Protein AF-0000000084696166 (afdb_homodimer)

InterPro domains:
  IPR013901 Anthrone oxygenase [PF08592] (57-160)

Radius of gyration: 22.44 Å; Cα contacts (8 Å, |Δi|>4): 515; chains: 2; bounding box: 41×73×60 Å

Foldseek 3Di:
DPPPQPCDVPHDLLLVLLVLLLVLLVVQLVVLVCCLVPVLVCLLPDQAWQLVSLLVVLVVVVVVVVPNVVSLVSSLVSLVVNLVLPLDPVSNVLSVLLNVLSVQLVVLVVVVVVLNVVSNVCNVVSHGRPHRSVVNSVSSVVVSVSSVSNSVSSVSSNVSSVVSSDFDQDPVRDGPPPPD/DPPPPPCDVPHDLLLVLLVLLLVLLVVQLVVLVCCLPPVLVCLLPDQAWQLVSLVVVLVVVVVCVVPNVVSLVSSLVSLVVNLVLPLDPVSNVLSVLLNVLSVQLVVLVVVVVVLNVVSNVCNVVVHGRPHRSVVVSVSSVVVSVSSVSNSVSSVSSNVSSVVSSDFDQDPVRDGPPSPD

Nearest PDB structures (foldseek):
  8gl3-assembly1_A  TM=4.951E-01  e=2.117E-01  synthetic construct
  4dzu-assembly1_A  TM=4.456E-01  e=1.806E+00  synthetic construct
  8pwu-assembly4_G  TM=3.918E-01  e=4.134E+00  Plasmodium falciparum 3D7
  4dzu-assembly1_A  TM=5.433E-01  e=2.203E+00  synthetic construct
  8pwu-assembly4_G  TM=3.918E-01  e=6.123E+00  Plasmodium falciparum 3D7

Secondary structure (DSSP, 8-state):
-------BTTB-HHHHHHHHHHHHHHHHHHHHHHIIIIIHHHHHHS---HHHHHHHHHHHHHHHTTTHHHHHHHHHHHHHHHHHH-SSHHHHHHHHHHHHHHHHHHHHHHHHHHHHHHHHHHHHHTTTTTS-SHHHHHHHHHHHHHHHHHHHHHHHHHHHHHHTTSPPB-TTSSB-----/-------BTTB-HHHHHHHHHHHHHHHHHHHHHHIIIIIHHHHHHS---HHHHHHHHHHHHHHHTTTHHHHHHHHHHHHHHHHHH-SSHHHHHHHHHHHHHHHHHHHHHHHHHHHHHHHHHHHHHTTTTTS-SHHHHHHHHHHHHHHHHHHHHHHHHHHHHHHTTSPPB-TTS-B-----

Organism: Botryosphaeria parva (strain UCR-NP2) (NCBI:txid1287680)

Solvent-accessible surface area (backbone atoms only — not comparable to full-atom values): 17986 Å² total; per-residue (Å²): 132,79,77,74,74,85,44,61,93,75,28,48,70,69,55,45,34,43,50,50,31,27,53,40,29,19,34,50,23,9,26,40,40,39,37,61,64,14,48,52,56,21,59,54,68,35,95,39,20,21,18,57,52,27,44,32,48,38,45,25,50,57,45,39,58,72,48,52,54,60,42,52,52,49,31,48,54,34,29,51,50,43,37,73,64,39,91,42,72,68,54,23,51,46,30,46,52,21,40,50,23,46,52,50,30,51,56,52,44,58,70,45,50,63,55,53,51,52,42,38,50,39,29,75,68,58,43,45,67,86,47,82,17,62,66,42,34,52,53,52,53,56,51,46,55,48,42,51,51,33,25,52,25,24,40,52,19,23,52,44,41,49,54,66,36,43,75,57,70,35,95,83,68,46,39,63,64,70,84,119,132,77,78,76,74,85,45,63,96,74,29,47,70,70,57,46,35,44,52,51,31,26,53,39,29,19,34,50,24,9,24,39,41,39,38,62,62,13,47,54,57,21,58,54,66,34,96,38,20,20,18,56,50,27,44,31,48,38,44,26,51,59,45,40,57,73,48,51,56,61,42,53,52,51,30,48,54,34,29,50,49,44,38,73,64,40,89,42,71,70,55,22,51,46,29,46,52,21,38,50,22,46,49,49,30,54,56,52,43,60,72,45,50,63,54,52,49,52,41,38,50,39,29,74,68,58,43,44,67,85,47,82,16,62,66,42,34,52,53,50,53,54,50,46,55,48,42,51,51,32,25,53,26,23,40,50,19,23,51,43,40,50,55,66,37,43,75,58,70,36,96,84,69,46,43,64,63,70,84,117

Sequence (360 aa):
MTAASPHVLGLAPYRLAQLFSTLSLGFFFGGAAYSSISIMPSLVDAPLSTHAKLSFFKNMILRANRFVPPVLLSAVASLAYLVYSAPLPSARRSHIVALGAVLGTLALQVPILPRNRAMVVIADNGEGKDDDGREANWRIKELWKFNLGRVVMSGVAFVVTAYEMIPRRRRDGVPLAIRLMTAASPHVLGLAPYRLAQLFSTLSLGFFFGGAAYSSISIMPSLVDAPLSTHAKLSFFKNMILRANRFVPPVLLSAVASLAYLVYSAPLPSARRSHIVALGAVLGTLALQVPILPRNRAMVVIADNGEGKDDDGREANWRIKELWKFNLGRVVMSGVAFVVTAYEMIPRRRRDGVPLAIRL

pLDDT: mean 90.43, std 17.23, range [26.77, 98.94]

Structure (mmCIF, N/CA/C/O backbone):
data_AF-0000000084696166-model_v1
#
loop_
_entity.id
_entity.type
_entity.pdbx_description
1 polymer 'DUF1772-domain-containing protein'
#
loop_
_atom_site.group_PDB
_atom_site.id
_atom_site.type_symbol
_atom_site.label_atom_id
_atom_site.label_alt_id
_atom_site.label_comp_id
_atom_site.label_asym_id
_atom_site.label_entity_id
_atom_site.label_seq_id
_atom_site.pdbx_PDB_ins_code
_atom_site.Cartn_x
_atom_site.Cartn_y
_atom_site.Cartn_z
_atom_site.occupancy
_atom_site.B_iso_or_equiv
_atom_site.auth_seq_id
_atom_site.auth_comp_id
_atom_site.auth_asym_id
_atom_site.auth_atom_id
_atom_site.pdbx_PDB_model_num
ATOM 1 N N . MET A 1 1 ? 1.177 44.531 -10.289 1 26.77 1 MET A N 1
ATOM 2 C CA . MET A 1 1 ? 0.341 43.375 -10.523 1 26.77 1 MET A CA 1
ATOM 3 C C . MET A 1 1 ? 0.957 42.125 -9.883 1 26.77 1 MET A C 1
ATOM 5 O O . MET A 1 1 ? 1.966 41.625 -10.367 1 26.77 1 MET A O 1
ATOM 9 N N . THR A 1 2 ? 1.096 42.062 -8.594 1 35.66 2 THR A N 1
ATOM 10 C CA . THR A 1 2 ? 1.821 41.094 -7.789 1 35.66 2 THR A CA 1
ATOM 11 C C . THR A 1 2 ? 1.391 39.688 -8.141 1 35.66 2 THR A C 1
ATOM 13 O O . THR A 1 2 ? 0.196 39.406 -8.25 1 35.66 2 THR A O 1
ATOM 16 N N . ALA A 1 3 ? 2.074 38.938 -8.945 1 39.78 3 ALA A N 1
ATOM 17 C CA . ALA A 1 3 ? 1.822 37.625 -9.477 1 39.78 3 ALA A CA 1
ATOM 18 C C . ALA A 1 3 ? 1.249 36.688 -8.398 1 39.78 3 ALA A C 1
ATOM 20 O O . ALA A 1 3 ? 1.873 36.5 -7.355 1 39.78 3 ALA A O 1
ATOM 21 N N . ALA A 1 4 ? -0.032 36.719 -8.07 1 43.59 4 ALA A N 1
ATOM 22 C CA . ALA A 1 4 ? -0.752 35.812 -7.172 1 43.59 4 ALA A CA 1
ATOM 23 C C . ALA A 1 4 ? -0.247 34.375 -7.312 1 43.59 4 ALA A C 1
ATOM 25 O O . ALA A 1 4 ? -0.202 33.844 -8.422 1 43.59 4 ALA A O 1
ATOM 26 N N . SER A 1 5 ? 0.818 33.938 -6.684 1 46.88 5 SER A N 1
ATOM 27 C CA . SER A 1 5 ? 1.459 32.625 -6.676 1 46.88 5 SER A CA 1
ATOM 28 C C . SER A 1 5 ? 0.433 31.516 -6.828 1 46.88 5 SER A C 1
ATOM 30 O O . SER A 1 5 ? -0.576 31.484 -6.121 1 46.88 5 SER A O 1
ATOM 32 N N . PRO A 1 6 ? 0.223 30.828 -7.996 1 44.91 6 PRO A N 1
ATOM 33 C CA . PRO A 1 6 ? -0.734 29.781 -8.375 1 44.91 6 PRO A CA 1
ATOM 34 C C . PRO A 1 6 ? -0.865 28.688 -7.309 1 44.91 6 PRO A C 1
ATOM 36 O O . PRO A 1 6 ? 0.117 28.016 -6.984 1 44.91 6 PRO A O 1
ATOM 39 N N . HIS A 1 7 ? -1.576 28.969 -6.141 1 56.66 7 HIS A N 1
ATOM 40 C CA . HIS A 1 7 ? -1.926 28 -5.102 1 56.66 7 HIS A CA 1
ATOM 41 C C . HIS A 1 7 ? -2.664 26.812 -5.691 1 56.66 7 HIS A C 1
ATOM 43 O O . HIS A 1 7 ? -3.643 26.969 -6.422 1 56.66 7 HIS A O 1
ATOM 49 N N . VAL A 1 8 ? -1.987 25.766 -5.949 1 51.28 8 VAL A N 1
ATOM 50 C CA . VAL A 1 8 ? -2.67 24.531 -6.324 1 51.28 8 VAL A CA 1
ATOM 51 C C . VAL A 1 8 ? -3.434 23.984 -5.125 1 51.28 8 VAL A C 1
ATOM 53 O O . VAL A 1 8 ? -2.854 23.766 -4.059 1 51.28 8 VAL A O 1
ATOM 56 N N . LEU A 1 9 ? -4.59 23.797 -5.184 1 67 9 LEU A N 1
ATOM 57 C CA . LEU A 1 9 ? -5.48 23.344 -4.117 1 67 9 LEU A CA 1
ATOM 58 C C . LEU A 1 9 ? -5.508 24.344 -2.969 1 67 9 LEU A C 1
ATOM 60 O O . LEU A 1 9 ? -5.746 23.969 -1.818 1 67 9 LEU A O 1
ATOM 64 N N . GLY A 1 10 ? -4.992 25.547 -3.4 1 71.44 10 GLY A N 1
ATOM 65 C CA . GLY A 1 10 ? -4.949 26.594 -2.396 1 71.44 10 GLY A CA 1
ATOM 66 C C . GLY A 1 10 ? -3.754 26.484 -1.467 1 71.44 10 GLY A C 1
ATOM 67 O O . GLY A 1 10 ? -3.725 27.125 -0.408 1 71.44 10 GLY A O 1
ATOM 68 N N . LEU A 1 11 ? -2.83 25.609 -1.93 1 84.12 11 LEU A N 1
ATOM 69 C CA . LEU A 1 11 ? -1.674 25.391 -1.069 1 84.12 11 LEU A CA 1
ATOM 70 C C . LEU A 1 11 ? -0.433 26.062 -1.641 1 84.12 11 LEU A C 1
ATOM 72 O O . LEU A 1 11 ? -0.229 26.062 -2.857 1 84.12 11 LEU A O 1
ATOM 76 N N . ALA A 1 12 ? 0.372 26.562 -0.745 1 88.88 12 ALA A N 1
ATOM 77 C CA . ALA A 1 12 ? 1.711 27.031 -1.097 1 88.88 12 ALA A CA 1
ATOM 78 C C . ALA A 1 12 ? 2.604 25.875 -1.523 1 88.88 12 ALA A C 1
ATOM 80 O O . ALA A 1 12 ? 2.32 24.719 -1.203 1 88.88 12 ALA A O 1
ATOM 81 N N . PRO A 1 13 ? 3.668 26.156 -2.201 1 93.38 13 PRO A N 1
ATOM 82 C CA . PRO A 1 13 ? 4.539 25.094 -2.723 1 93.38 13 PRO A CA 1
ATOM 83 C C . PRO A 1 13 ? 5.078 24.172 -1.626 1 93.38 13 PRO A C 1
ATOM 85 O O . PRO A 1 13 ? 5.156 22.953 -1.815 1 93.38 13 PRO A O 1
ATOM 88 N N . TYR A 1 14 ? 5.406 24.688 -0.528 1 94.44 14 TYR A N 1
ATOM 89 C CA . TYR A 1 14 ? 5.949 23.891 0.574 1 94.44 14 TYR A CA 1
ATOM 90 C C . TYR A 1 14 ? 4.922 22.891 1.08 1 94.44 14 TYR A C 1
ATOM 92 O O . TYR A 1 14 ? 5.23 21.703 1.251 1 94.44 14 TYR A O 1
ATOM 100 N N . ARG A 1 15 ? 3.697 23.328 1.218 1 94.31 15 ARG A N 1
ATOM 101 C CA . ARG A 1 15 ? 2.629 22.469 1.711 1 94.31 15 ARG A CA 1
ATOM 102 C C . ARG A 1 15 ? 2.227 21.438 0.657 1 94.31 15 ARG A C 1
ATOM 104 O O . ARG A 1 15 ? 1.905 20.297 0.988 1 94.31 15 ARG A O 1
ATOM 111 N N . LEU A 1 16 ? 2.279 21.906 -0.521 1 96 16 LEU A N 1
ATOM 112 C CA . LEU A 1 16 ? 1.986 20.984 -1.609 1 96 16 LEU A CA 1
ATOM 113 C C . LEU A 1 16 ? 3.023 19.859 -1.667 1 96 16 LEU A C 1
ATOM 115 O O . LEU A 1 16 ? 2.678 18.703 -1.885 1 96 16 LEU A O 1
ATOM 119 N N . ALA A 1 17 ? 4.25 20.25 -1.476 1 97.62 17 ALA A N 1
ATOM 120 C CA . ALA A 1 17 ? 5.324 19.266 -1.472 1 97.62 17 ALA A CA 1
ATOM 121 C C . ALA A 1 17 ? 5.168 18.281 -0.306 1 97.62 17 ALA A C 1
ATOM 123 O O . ALA A 1 17 ? 5.43 17.094 -0.449 1 97.62 17 ALA A O 1
ATOM 124 N N . GLN A 1 18 ? 4.734 18.781 0.84 1 97.56 18 GLN A N 1
ATOM 125 C CA . GLN A 1 18 ? 4.496 17.906 1.988 1 97.56 18 GLN A CA 1
ATOM 126 C C . GLN A 1 18 ? 3.389 16.906 1.694 1 97.56 18 GLN A C 1
ATOM 128 O O . GLN A 1 18 ? 3.529 15.711 1.99 1 97.56 18 GLN A O 1
ATOM 133 N N . LEU A 1 19 ? 2.367 17.422 1.159 1 97.81 19 LEU A N 1
ATOM 134 C CA . LEU A 1 19 ? 1.248 16.547 0.827 1 97.81 19 LEU A CA 1
ATOM 135 C C . LEU A 1 19 ? 1.66 15.508 -0.211 1 97.81 19 LEU A C 1
ATOM 137 O O . LEU A 1 19 ? 1.378 14.32 -0.051 1 97.81 19 LEU A O 1
ATOM 141 N N . PHE A 1 20 ? 2.334 15.969 -1.227 1 98.31 20 PHE A N 1
ATOM 142 C CA . PHE A 1 20 ? 2.779 15.078 -2.295 1 98.31 20 PHE A CA 1
ATOM 143 C C . PHE A 1 20 ? 3.693 13.992 -1.75 1 98.31 20 PHE A C 1
ATOM 145 O O . PHE A 1 20 ? 3.543 12.82 -2.092 1 98.31 20 PHE A O 1
ATOM 152 N N . SER A 1 21 ? 4.66 14.367 -0.954 1 98.75 21 SER A N 1
ATOM 153 C CA . SER A 1 21 ? 5.586 13.398 -0.368 1 98.75 21 SER A CA 1
ATOM 154 C C . SER A 1 21 ? 4.848 12.391 0.507 1 98.75 21 SER A C 1
ATOM 156 O O . SER A 1 21 ? 5.121 11.188 0.445 1 98.75 21 SER A O 1
ATOM 158 N N . THR A 1 22 ? 3.924 12.898 1.284 1 98.81 22 THR A N 1
ATOM 159 C CA . THR A 1 22 ? 3.162 12.031 2.172 1 98.81 22 THR A CA 1
ATOM 160 C C . THR A 1 22 ? 2.363 11.008 1.371 1 98.81 22 THR A C 1
ATOM 162 O O . THR A 1 22 ? 2.389 9.812 1.677 1 98.81 22 THR A O 1
ATOM 165 N N . LEU A 1 23 ? 1.735 11.445 0.292 1 98.69 23 LEU A N 1
ATOM 166 C CA . LEU A 1 23 ? 0.921 10.555 -0.527 1 98.69 23 LEU A CA 1
ATOM 167 C C . LEU A 1 23 ? 1.792 9.531 -1.249 1 98.69 23 LEU A C 1
ATOM 169 O O . LEU A 1 23 ? 1.449 8.344 -1.307 1 98.69 23 LEU A O 1
ATOM 173 N N . SER A 1 24 ? 2.904 9.977 -1.756 1 98.81 24 SER A N 1
ATOM 174 C CA . SER A 1 24 ? 3.816 9.078 -2.461 1 98.81 24 SER A CA 1
ATOM 175 C C . SER A 1 24 ? 4.379 8.016 -1.527 1 98.81 24 SER A C 1
ATOM 177 O O . SER A 1 24 ? 4.406 6.828 -1.871 1 98.81 24 SER A O 1
ATOM 179 N N . LEU A 1 25 ? 4.766 8.445 -0.364 1 98.88 25 LEU A N 1
ATOM 180 C CA . LEU A 1 25 ? 5.379 7.527 0.592 1 98.88 25 LEU A CA 1
ATOM 181 C C . LEU A 1 25 ? 4.34 6.586 1.188 1 98.88 25 LEU A C 1
ATOM 183 O O . LEU A 1 25 ? 4.641 5.426 1.481 1 98.88 25 LEU A O 1
ATOM 187 N N . GLY A 1 26 ? 3.131 7.082 1.409 1 98.81 26 GLY A N 1
ATOM 188 C CA . GLY A 1 26 ? 2.059 6.199 1.837 1 98.81 26 GLY A CA 1
ATOM 189 C C . GLY A 1 26 ? 1.75 5.105 0.831 1 98.81 26 GLY A C 1
ATOM 190 O O . GLY A 1 26 ? 1.552 3.947 1.206 1 98.81 26 GLY A O 1
ATOM 191 N N . PHE A 1 27 ? 1.672 5.512 -0.416 1 98.5 27 PHE A N 1
ATOM 192 C CA . PHE A 1 27 ? 1.445 4.562 -1.497 1 98.5 27 PHE A CA 1
ATOM 193 C C . PHE A 1 27 ? 2.5 3.461 -1.479 1 98.5 27 PHE A C 1
ATOM 195 O O . PHE A 1 27 ? 2.166 2.273 -1.494 1 98.5 27 PHE A O 1
ATOM 202 N N . PHE A 1 28 ? 3.758 3.902 -1.452 1 98.81 28 PHE A N 1
ATOM 203 C CA . PHE A 1 28 ? 4.84 2.93 -1.509 1 98.81 28 PHE A CA 1
ATOM 204 C C . PHE A 1 28 ? 4.855 2.061 -0.256 1 98.81 28 PHE A C 1
ATOM 206 O O . PHE A 1 28 ? 4.969 0.836 -0.344 1 98.81 28 PHE A O 1
ATOM 213 N N . PHE A 1 29 ? 4.812 2.674 0.915 1 98.88 29 PHE A N 1
ATOM 214 C CA . PHE A 1 29 ? 4.832 1.946 2.178 1 98.88 29 PHE A CA 1
ATOM 215 C C . PHE A 1 29 ? 3.721 0.904 2.219 1 98.88 29 PHE A C 1
ATOM 217 O O . PHE A 1 29 ? 3.959 -0.252 2.576 1 98.88 29 PHE A O 1
ATOM 224 N N . GLY A 1 30 ? 2.492 1.308 1.871 1 98.62 30 GLY A N 1
ATOM 225 C CA . GLY A 1 30 ? 1.374 0.377 1.879 1 98.62 30 GLY A CA 1
ATOM 226 C C . GLY A 1 30 ? 1.57 -0.799 0.942 1 98.62 30 GLY A C 1
ATOM 227 O O . GLY A 1 30 ? 1.276 -1.941 1.301 1 98.62 30 GLY A O 1
ATOM 228 N N . GLY A 1 31 ? 2.018 -0.507 -0.249 1 98.19 31 GLY A N 1
ATOM 229 C CA . GLY A 1 31 ? 2.297 -1.568 -1.203 1 98.19 31 GLY A CA 1
ATOM 230 C C . GLY A 1 31 ? 3.381 -2.521 -0.735 1 98.19 31 GLY A C 1
ATOM 231 O O . GLY A 1 31 ? 3.238 -3.738 -0.856 1 98.19 31 GLY A O 1
ATOM 232 N N . ALA A 1 32 ? 4.484 -1.941 -0.221 1 98.38 32 ALA A N 1
ATOM 233 C CA . ALA A 1 32 ? 5.586 -2.764 0.272 1 98.38 32 ALA A CA 1
ATOM 234 C C . ALA A 1 32 ? 5.148 -3.613 1.461 1 98.38 32 ALA A C 1
ATOM 236 O O . ALA A 1 32 ? 5.512 -4.789 1.561 1 98.38 32 ALA A O 1
ATOM 237 N N . ALA A 1 33 ? 4.402 -3.047 2.328 1 98.5 33 ALA A N 1
ATOM 238 C CA . ALA A 1 33 ? 3.91 -3.775 3.496 1 98.5 33 ALA A CA 1
ATOM 239 C C . ALA A 1 33 ? 2.971 -4.902 3.08 1 98.5 33 ALA A C 1
ATOM 241 O O . ALA A 1 33 ? 3.078 -6.023 3.584 1 98.5 33 ALA A O 1
ATOM 242 N N . TYR A 1 34 ? 2.074 -4.562 2.186 1 97.88 34 TYR A N 1
ATOM 243 C CA . TYR A 1 34 ? 1.153 -5.578 1.688 1 97.88 34 TYR A CA 1
ATOM 244 C C . TYR A 1 34 ? 1.911 -6.734 1.047 1 97.88 34 TYR A C 1
ATOM 246 O O . TYR A 1 34 ? 1.569 -7.898 1.257 1 97.88 34 TYR A O 1
ATOM 254 N N . SER A 1 35 ? 2.879 -6.391 0.255 1 97.56 35 SER A N 1
ATOM 255 C CA . SER A 1 35 ? 3.703 -7.422 -0.371 1 97.56 35 SER A CA 1
ATOM 256 C C . SER A 1 35 ? 4.371 -8.305 0.676 1 97.56 35 SER A C 1
ATOM 258 O O . SER A 1 35 ? 4.383 -9.531 0.546 1 97.56 35 SER A O 1
ATOM 260 N N . SER A 1 36 ? 4.891 -7.75 1.701 1 98.06 36 SER A N 1
ATOM 261 C CA . SER A 1 36 ? 5.625 -8.492 2.723 1 98.06 36 SER A CA 1
ATOM 262 C C . SER A 1 36 ? 4.676 -9.273 3.625 1 98.06 36 SER A C 1
ATOM 264 O O . SER A 1 36 ? 5.023 -10.352 4.105 1 98.06 36 SER A O 1
ATOM 266 N N . ILE A 1 37 ? 3.52 -8.766 3.826 1 97.25 37 ILE A N 1
ATOM 267 C CA . ILE A 1 37 ? 2.578 -9.375 4.762 1 97.25 37 ILE A CA 1
ATOM 268 C C . ILE A 1 37 ? 1.821 -10.508 4.066 1 97.25 37 ILE A C 1
ATOM 270 O O . ILE A 1 37 ? 1.554 -11.547 4.672 1 97.25 37 ILE A O 1
ATOM 274 N N . SER A 1 38 ? 1.556 -10.289 2.846 1 97.56 38 SER A N 1
ATOM 275 C CA . SER A 1 38 ? 0.57 -11.18 2.234 1 97.56 38 SER A CA 1
ATOM 276 C C . SER A 1 38 ? 1.134 -11.859 0.991 1 97.56 38 SER A C 1
ATOM 278 O O . SER A 1 38 ? 1.139 -13.086 0.897 1 97.56 38 SER A O 1
ATOM 280 N N . ILE A 1 39 ? 1.716 -11.117 0.056 1 97.5 39 ILE A N 1
ATOM 281 C CA . ILE A 1 39 ? 2.029 -11.625 -1.274 1 97.5 39 ILE A CA 1
ATOM 282 C C . ILE A 1 39 ? 3.203 -12.602 -1.19 1 97.5 39 ILE A C 1
ATOM 284 O O . ILE A 1 39 ? 3.09 -13.758 -1.602 1 97.5 39 ILE A O 1
ATOM 288 N N . MET A 1 40 ? 4.301 -12.172 -0.629 1 97.5 40 MET A N 1
ATOM 289 C CA . MET A 1 40 ? 5.531 -12.961 -0.693 1 97.5 40 MET A CA 1
ATOM 290 C C . MET A 1 40 ? 5.395 -14.25 0.111 1 97.5 40 MET A C 1
ATOM 292 O O . MET A 1 40 ? 5.715 -15.328 -0.383 1 97.5 40 MET A O 1
ATOM 296 N N . PRO A 1 41 ? 4.891 -14.172 1.266 1 97.38 41 PRO A N 1
ATOM 297 C CA . PRO A 1 41 ? 4.738 -15.445 1.969 1 97.38 41 PRO A CA 1
ATOM 298 C C . PRO A 1 41 ? 3.73 -16.375 1.293 1 97.38 41 PRO A C 1
ATOM 300 O O . PRO A 1 41 ? 3.887 -17.594 1.34 1 97.38 41 PRO A O 1
ATOM 303 N N . SER A 1 42 ? 2.674 -15.875 0.68 1 97 42 SER A N 1
ATOM 304 C CA . SER A 1 42 ? 1.696 -16.703 -0.021 1 97 42 SER A CA 1
ATOM 305 C C . SER A 1 42 ? 2.32 -17.391 -1.229 1 97 42 SER A C 1
ATOM 307 O O . SER A 1 42 ? 1.978 -18.531 -1.543 1 97 42 SER A O 1
ATOM 309 N N . LEU A 1 43 ? 3.189 -16.672 -1.869 1 96.25 43 LEU A N 1
ATOM 310 C CA . LEU A 1 43 ? 3.898 -17.266 -3 1 96.25 43 LEU A CA 1
ATOM 311 C C . LEU A 1 43 ? 4.809 -18.391 -2.537 1 96.25 43 LEU A C 1
ATOM 313 O O . LEU A 1 43 ? 4.883 -19.438 -3.186 1 96.25 43 LEU A O 1
ATOM 317 N N . VAL A 1 44 ? 5.465 -18.219 -1.477 1 96.81 44 VAL A N 1
ATOM 318 C CA . VAL A 1 44 ? 6.348 -19.234 -0.916 1 96.81 44 VAL A CA 1
ATOM 319 C C . VAL A 1 44 ? 5.535 -20.469 -0.525 1 96.81 44 VAL A C 1
ATOM 321 O O . VAL A 1 44 ? 5.941 -21.594 -0.796 1 96.81 44 VAL A O 1
ATOM 324 N N . ASP A 1 45 ? 4.371 -20.266 -0.001 1 95.25 45 ASP A N 1
ATOM 325 C CA . ASP A 1 45 ? 3.553 -21.359 0.513 1 95.25 45 ASP A CA 1
ATOM 326 C C . ASP A 1 45 ? 2.816 -22.062 -0.619 1 95.25 45 ASP A C 1
ATOM 328 O O . ASP A 1 45 ? 2.324 -23.188 -0.44 1 95.25 45 ASP A O 1
ATOM 332 N N . ALA A 1 46 ? 2.66 -21.406 -1.743 1 93.5 46 ALA A N 1
ATOM 333 C CA . ALA A 1 46 ? 1.905 -22 -2.846 1 93.5 46 ALA A CA 1
ATOM 334 C C . ALA A 1 46 ? 2.598 -23.25 -3.371 1 93.5 46 ALA A C 1
ATOM 336 O O . ALA A 1 46 ? 3.812 -23.266 -3.584 1 93.5 46 ALA A O 1
ATOM 337 N N . PRO A 1 47 ? 1.846 -24.344 -3.535 1 91.38 47 PRO A N 1
ATOM 338 C CA . PRO A 1 47 ? 2.426 -25.578 -4.062 1 91.38 47 PRO A CA 1
ATOM 339 C C . PRO A 1 47 ? 2.613 -25.547 -5.578 1 91.38 47 PRO A C 1
ATOM 341 O O . PRO A 1 47 ? 1.992 -26.328 -6.301 1 91.38 47 PRO A O 1
ATOM 344 N N . LEU A 1 48 ? 3.463 -24.688 -5.992 1 94.75 48 LEU A N 1
ATOM 345 C CA . LEU A 1 48 ? 3.742 -24.453 -7.402 1 94.75 48 LEU A CA 1
ATOM 346 C C . LEU A 1 48 ? 5.211 -24.703 -7.719 1 94.75 48 LEU A C 1
ATOM 348 O O . LEU A 1 48 ? 6.062 -24.641 -6.828 1 94.75 48 LEU A O 1
ATOM 352 N N . SER A 1 49 ? 5.445 -25.016 -8.93 1 95.88 49 SER A N 1
ATOM 353 C CA . SER A 1 49 ? 6.812 -25.188 -9.406 1 95.88 49 SER A CA 1
ATOM 354 C C . SER A 1 49 ? 7.559 -23.859 -9.422 1 95.88 49 SER A C 1
ATOM 356 O O . SER A 1 49 ? 6.941 -22.797 -9.32 1 95.88 49 SER A O 1
ATOM 358 N N . THR A 1 50 ? 8.859 -23.922 -9.516 1 97.94 50 THR A N 1
ATOM 359 C CA . THR A 1 50 ? 9.688 -22.734 -9.625 1 97.94 50 THR A CA 1
ATOM 360 C C . THR A 1 50 ? 9.266 -21.891 -10.828 1 97.94 50 THR A C 1
ATOM 362 O O . THR A 1 50 ? 9.094 -20.672 -10.703 1 97.94 50 THR A O 1
ATOM 365 N N . HIS A 1 51 ? 9.07 -22.516 -11.945 1 96.62 51 HIS A N 1
ATOM 366 C CA . HIS A 1 51 ? 8.695 -21.797 -13.148 1 96.62 51 HIS A CA 1
ATOM 367 C C . HIS A 1 51 ? 7.391 -21.031 -12.953 1 96.62 51 HIS A C 1
ATOM 369 O O . HIS A 1 51 ? 7.281 -19.859 -13.336 1 96.62 51 HIS A O 1
ATOM 375 N N . ALA A 1 52 ? 6.414 -21.703 -12.391 1 94.75 52 ALA A N 1
ATOM 376 C CA . ALA A 1 52 ? 5.102 -21.094 -12.195 1 94.75 52 ALA A CA 1
ATOM 377 C C . ALA A 1 52 ? 5.188 -19.891 -11.25 1 94.75 52 ALA A C 1
ATOM 379 O O . ALA A 1 52 ? 4.629 -18.828 -11.531 1 94.75 52 ALA A O 1
ATOM 380 N N . LYS A 1 53 ? 5.867 -20.078 -10.133 1 96.81 53 LYS A N 1
ATOM 381 C CA . LYS A 1 53 ? 6.031 -19 -9.164 1 96.81 53 LYS A CA 1
ATOM 382 C C . LYS A 1 53 ? 6.738 -17.797 -9.797 1 96.81 53 LYS A C 1
ATOM 384 O O . LYS A 1 53 ? 6.289 -16.656 -9.656 1 96.81 53 LYS A O 1
ATOM 389 N N . LEU A 1 54 ? 7.758 -18.094 -10.5 1 97.12 54 LEU A N 1
ATOM 390 C CA . LEU A 1 54 ? 8.586 -17.016 -11.008 1 97.12 54 LEU A CA 1
ATOM 391 C C . LEU A 1 54 ? 7.945 -16.359 -12.234 1 97.12 54 LEU A C 1
ATOM 393 O O . LEU A 1 54 ? 8.203 -15.195 -12.523 1 97.12 54 LEU A O 1
ATOM 397 N N . SER A 1 55 ? 7.145 -17.078 -12.938 1 94.75 55 SER A N 1
ATOM 398 C CA . SER A 1 55 ? 6.383 -16.453 -14.023 1 94.75 55 SER A CA 1
ATOM 399 C C . SER A 1 55 ? 5.406 -15.422 -13.484 1 94.75 55 SER A C 1
ATOM 401 O O . SER A 1 55 ? 5.273 -14.336 -14.055 1 94.75 55 SER A O 1
ATOM 403 N N . PHE A 1 56 ? 4.703 -15.82 -12.422 1 94.62 56 PHE A N 1
ATOM 404 C CA . PHE A 1 56 ? 3.854 -14.852 -11.734 1 94.62 56 PHE A CA 1
ATOM 405 C C . PHE A 1 56 ? 4.676 -13.672 -11.234 1 94.62 56 PHE A C 1
ATOM 407 O O . PHE A 1 56 ? 4.305 -12.516 -11.453 1 94.62 56 PHE A O 1
ATOM 414 N N . PHE A 1 57 ? 5.727 -13.992 -10.586 1 95.12 57 PHE A N 1
ATOM 415 C CA . PHE A 1 57 ? 6.59 -12.977 -9.984 1 95.12 57 PHE A CA 1
ATOM 416 C C . PHE A 1 57 ? 7.086 -12 -11.047 1 95.12 57 PHE A C 1
ATOM 418 O O . PHE A 1 57 ? 7.113 -10.789 -10.812 1 95.12 57 PHE A O 1
ATOM 425 N N . LYS A 1 58 ? 7.516 -12.492 -12.125 1 95.56 58 LYS A N 1
ATOM 426 C CA . LYS A 1 58 ? 8 -11.672 -13.234 1 95.56 58 LYS A CA 1
ATOM 427 C C . LYS A 1 58 ? 6.965 -10.633 -13.641 1 95.56 58 LYS A C 1
ATOM 429 O O . LYS A 1 58 ? 7.277 -9.438 -13.734 1 95.56 58 LYS A O 1
ATOM 434 N N . ASN A 1 59 ? 5.797 -11.07 -13.867 1 95.38 59 ASN A N 1
ATOM 435 C CA . ASN A 1 59 ? 4.75 -10.141 -14.281 1 95.38 59 ASN A CA 1
ATOM 436 C C . ASN A 1 59 ? 4.461 -9.102 -13.195 1 95.38 59 ASN A C 1
ATOM 438 O O . ASN A 1 59 ? 4.242 -7.926 -13.492 1 95.38 59 ASN A O 1
ATOM 442 N N . MET A 1 60 ? 4.48 -9.57 -11.984 1 96 60 MET A N 1
ATOM 443 C CA . MET A 1 60 ? 4.227 -8.688 -10.852 1 96 60 MET A CA 1
ATOM 444 C C . MET A 1 60 ? 5.262 -7.57 -10.789 1 96 60 MET A C 1
ATOM 446 O O . MET A 1 60 ? 4.906 -6.395 -10.656 1 96 60 MET A O 1
ATOM 450 N N . ILE A 1 61 ? 6.484 -7.945 -10.906 1 94.81 61 ILE A N 1
ATOM 451 C CA . ILE A 1 61 ? 7.535 -6.953 -10.719 1 94.81 61 ILE A CA 1
ATOM 452 C C . ILE A 1 61 ? 7.602 -6.027 -11.93 1 94.81 61 ILE A C 1
ATOM 454 O O . ILE A 1 61 ? 7.895 -4.836 -11.797 1 94.81 61 ILE A O 1
ATOM 458 N N . LEU A 1 62 ? 7.355 -6.512 -13.125 1 95.12 62 LEU A N 1
ATOM 459 C CA . LEU A 1 62 ? 7.359 -5.672 -14.32 1 95.12 62 LEU A CA 1
ATOM 460 C C . LEU A 1 62 ? 6.258 -4.621 -14.242 1 95.12 62 LEU A C 1
ATOM 462 O O . LEU A 1 62 ? 6.473 -3.461 -14.609 1 95.12 62 LEU A O 1
ATOM 466 N N . ARG A 1 63 ? 5.168 -4.961 -13.75 1 96.06 63 ARG A N 1
ATOM 467 C CA . ARG A 1 63 ? 4.059 -4.023 -13.578 1 96.06 63 ARG A CA 1
ATOM 468 C C . ARG A 1 63 ? 4.367 -3.002 -12.492 1 96.06 63 ARG A C 1
ATOM 470 O O . ARG A 1 63 ? 4.125 -1.806 -12.664 1 96.06 63 ARG A O 1
ATOM 477 N N . ALA A 1 64 ? 4.863 -3.527 -11.383 1 94.75 64 ALA A N 1
ATOM 478 C CA . ALA A 1 64 ? 5.215 -2.639 -10.273 1 94.75 64 ALA A CA 1
ATOM 479 C C . ALA A 1 64 ? 6.273 -1.627 -10.703 1 94.75 64 ALA A C 1
ATOM 481 O O . ALA A 1 64 ? 6.258 -0.474 -10.266 1 94.75 64 ALA A O 1
ATOM 482 N N . ASN A 1 65 ? 7.203 -1.989 -11.547 1 93.12 65 ASN A N 1
ATOM 483 C CA . ASN A 1 65 ? 8.328 -1.161 -11.977 1 93.12 65 ASN A CA 1
ATOM 484 C C . ASN A 1 65 ? 7.855 0.04 -12.797 1 93.12 65 ASN A C 1
ATOM 486 O O . ASN A 1 65 ? 8.586 1.02 -12.945 1 93.12 65 ASN A O 1
ATOM 490 N N . ARG A 1 66 ? 6.703 0.003 -13.273 1 93.69 66 ARG A N 1
ATOM 491 C CA . ARG A 1 66 ? 6.156 1.134 -14.016 1 93.69 66 ARG A CA 1
ATOM 492 C C . ARG A 1 66 ? 5.773 2.273 -13.078 1 93.69 66 ARG A C 1
ATOM 494 O O . ARG A 1 66 ? 5.719 3.434 -13.492 1 93.69 66 ARG A O 1
ATOM 501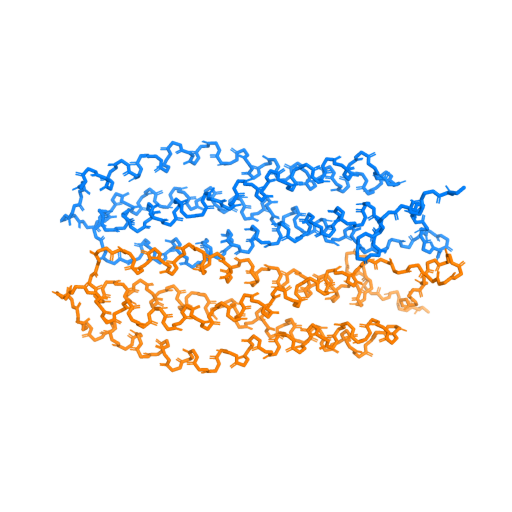 N N . PHE A 1 67 ? 5.582 1.953 -11.797 1 94.12 67 PHE A N 1
ATOM 502 C CA . PHE A 1 67 ? 5.035 2.957 -10.898 1 94.12 67 PHE A CA 1
ATOM 503 C C . PHE A 1 67 ? 5.977 3.197 -9.719 1 94.12 67 PHE A C 1
ATOM 505 O O . PHE A 1 67 ? 6.133 4.332 -9.266 1 94.12 67 PHE A O 1
ATOM 512 N N . VAL A 1 68 ? 6.645 2.184 -9.266 1 94.88 68 VAL A N 1
ATOM 513 C CA . VAL A 1 68 ? 7.379 2.26 -8.008 1 94.88 68 VAL A CA 1
ATOM 514 C C . VAL A 1 68 ? 8.57 3.201 -8.156 1 94.88 68 VAL A C 1
ATOM 516 O O . VAL A 1 68 ? 8.719 4.156 -7.391 1 94.88 68 VAL A O 1
ATOM 519 N N . PRO A 1 69 ? 9.43 3.074 -9.195 1 95.19 69 PRO A N 1
ATOM 520 C CA . PRO A 1 69 ? 10.594 3.959 -9.297 1 95.19 69 PRO A CA 1
ATOM 521 C C . PRO A 1 69 ? 10.203 5.422 -9.492 1 95.19 69 PRO A C 1
ATOM 523 O O . PRO A 1 69 ? 10.703 6.301 -8.781 1 95.19 69 PRO A O 1
ATOM 526 N N . PRO A 1 70 ? 9.312 5.699 -10.391 1 97.12 70 PRO A N 1
ATOM 527 C CA . PRO A 1 70 ? 8.93 7.105 -10.531 1 97.12 70 PRO A CA 1
ATOM 528 C C . PRO A 1 70 ? 8.352 7.691 -9.242 1 97.12 70 PRO A C 1
ATOM 530 O O . PRO A 1 70 ? 8.617 8.852 -8.922 1 97.12 70 PRO A O 1
ATOM 533 N N . VAL A 1 71 ? 7.594 6.969 -8.516 1 97.88 71 VAL A N 1
ATOM 534 C CA . VAL A 1 71 ? 6.988 7.445 -7.277 1 97.88 71 VAL A CA 1
ATOM 535 C C . VAL A 1 71 ? 8.078 7.746 -6.254 1 97.88 71 VAL A C 1
ATOM 537 O O . VAL A 1 71 ? 8.07 8.805 -5.617 1 97.88 71 VAL A O 1
ATOM 540 N N . LEU A 1 72 ? 9.039 6.84 -6.137 1 98.31 72 LEU A N 1
ATOM 541 C CA . LEU A 1 72 ? 10.109 7.023 -5.16 1 98.31 72 LEU A CA 1
ATOM 542 C C . LEU A 1 72 ? 11.023 8.172 -5.566 1 98.31 72 LEU A C 1
ATOM 544 O O . LEU A 1 72 ? 11.438 8.969 -4.719 1 98.31 72 LEU A O 1
ATOM 548 N N . LEU A 1 73 ? 11.297 8.273 -6.84 1 98.38 73 LEU A N 1
ATOM 549 C CA . LEU A 1 73 ? 12.156 9.359 -7.309 1 98.38 73 LEU A CA 1
ATOM 550 C C . LEU A 1 73 ? 11.469 10.711 -7.133 1 98.38 73 LEU A C 1
ATOM 552 O O . LEU A 1 73 ? 12.117 11.703 -6.797 1 98.38 73 LEU A O 1
ATOM 556 N N . SER A 1 74 ? 10.211 10.734 -7.371 1 98.5 74 SER A N 1
ATOM 557 C CA . SER A 1 74 ? 9.469 11.977 -7.16 1 98.5 74 SER A CA 1
ATOM 558 C C . SER A 1 74 ? 9.445 12.359 -5.688 1 98.5 74 SER A C 1
ATOM 560 O O . SER A 1 74 ? 9.492 13.547 -5.348 1 98.5 74 SER A O 1
ATOM 562 N N . ALA A 1 75 ? 9.383 11.367 -4.828 1 98.81 75 ALA A N 1
ATOM 563 C CA . ALA A 1 75 ? 9.438 11.641 -3.393 1 98.81 75 ALA A CA 1
ATOM 564 C C . ALA A 1 75 ? 10.797 12.211 -2.998 1 98.81 75 ALA A C 1
ATOM 566 O O . ALA A 1 75 ? 10.875 13.117 -2.164 1 98.81 75 ALA A O 1
ATOM 567 N N . VAL A 1 76 ? 11.836 11.656 -3.566 1 98.88 76 VAL A N 1
ATOM 568 C CA . VAL A 1 76 ? 13.18 12.164 -3.299 1 98.88 76 VAL A CA 1
ATOM 569 C C . VAL A 1 76 ? 13.266 13.633 -3.701 1 98.88 76 VAL A C 1
ATOM 571 O O . VAL A 1 76 ? 13.734 14.469 -2.924 1 98.88 76 VAL A O 1
ATOM 574 N N . ALA A 1 77 ? 12.789 13.961 -4.887 1 98.88 77 ALA A N 1
ATOM 575 C CA . ALA A 1 77 ? 12.828 15.336 -5.375 1 98.88 77 ALA A CA 1
ATOM 576 C C . ALA A 1 77 ? 12.016 16.266 -4.477 1 98.88 77 ALA A C 1
ATOM 578 O O . ALA A 1 77 ? 12.453 17.359 -4.145 1 98.88 77 ALA A O 1
ATOM 579 N N . SER A 1 78 ? 10.883 15.82 -4.125 1 98.88 78 SER A N 1
ATOM 580 C CA . SER A 1 78 ? 9.992 16.609 -3.279 1 98.88 78 SER A CA 1
ATOM 581 C C . SER A 1 78 ? 10.602 16.844 -1.898 1 98.88 78 SER A C 1
ATOM 583 O O . SER A 1 78 ? 10.547 17.953 -1.366 1 98.88 78 SER A O 1
ATOM 585 N N . LEU A 1 79 ? 11.172 15.797 -1.347 1 98.94 79 LEU A N 1
ATOM 586 C CA . LEU A 1 79 ? 11.781 15.906 -0.027 1 98.94 79 LEU A CA 1
ATOM 587 C C . LEU A 1 79 ? 13.016 16.797 -0.075 1 98.94 79 LEU A C 1
ATOM 589 O O . LEU A 1 79 ? 13.289 17.547 0.871 1 98.94 79 LEU A O 1
ATOM 593 N N . ALA A 1 80 ? 13.766 16.703 -1.142 1 98.94 80 ALA A N 1
ATOM 594 C CA . ALA A 1 80 ? 14.898 17.609 -1.304 1 98.94 80 ALA A CA 1
ATOM 595 C C . ALA A 1 80 ? 14.445 19.062 -1.312 1 98.94 80 ALA A C 1
ATOM 597 O O . ALA A 1 80 ? 15.078 19.922 -0.694 1 98.94 80 ALA A O 1
ATOM 598 N N . TYR A 1 81 ? 13.414 19.297 -2.025 1 98.75 81 TYR A N 1
ATOM 599 C CA . TYR A 1 81 ? 12.836 20.641 -2.029 1 98.75 81 TYR A CA 1
ATOM 600 C C . TYR A 1 81 ? 12.43 21.062 -0.622 1 98.75 81 TYR A C 1
ATOM 602 O O . TYR A 1 81 ? 12.648 22.203 -0.223 1 98.75 81 TYR A O 1
ATOM 610 N N . LEU A 1 82 ? 11.883 20.172 0.139 1 98.62 82 LEU A N 1
ATOM 611 C CA . LEU A 1 82 ? 11.445 20.469 1.498 1 98.62 82 LEU A CA 1
ATOM 612 C C . LEU A 1 82 ? 12.641 20.781 2.396 1 98.62 82 LEU A C 1
ATOM 614 O O . LEU A 1 82 ? 12.578 21.672 3.24 1 98.62 82 LEU A O 1
ATOM 618 N N . VAL A 1 83 ? 13.664 20.031 2.223 1 98.75 83 VAL A N 1
ATOM 619 C CA . VAL A 1 83 ? 14.875 20.312 2.984 1 98.75 83 VAL A CA 1
ATOM 620 C C . VAL A 1 83 ? 15.367 21.719 2.67 1 98.75 83 VAL A C 1
ATOM 622 O O . VAL A 1 83 ? 15.68 22.484 3.578 1 98.75 83 VAL A O 1
ATOM 625 N N . TYR A 1 84 ? 15.344 22.047 1.48 1 98.06 84 TYR A N 1
ATOM 626 C CA . TYR A 1 84 ? 15.85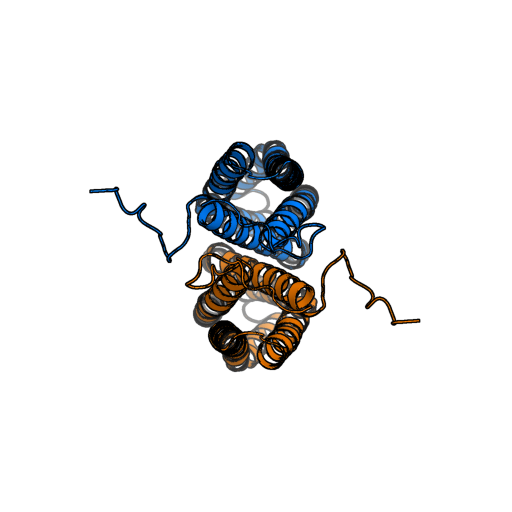2 23.344 1.014 1 98.06 84 TYR A CA 1
ATOM 627 C C . TYR A 1 84 ? 14.961 24.484 1.492 1 98.06 84 TYR A C 1
ATOM 629 O O . TYR A 1 84 ? 15.461 25.547 1.848 1 98.06 84 TYR A O 1
ATOM 637 N N . SER A 1 85 ? 13.688 24.312 1.555 1 96.69 85 SER A N 1
ATOM 638 C CA . SER A 1 85 ? 12.711 25.375 1.764 1 96.69 85 SER A CA 1
ATOM 639 C C . SER A 1 85 ? 12.188 25.375 3.195 1 96.69 85 SER A C 1
ATOM 641 O O . SER A 1 85 ? 11.312 26.172 3.543 1 96.69 85 SER A O 1
ATOM 643 N N . ALA A 1 86 ? 12.703 24.516 4.02 1 94.94 86 ALA A N 1
ATOM 644 C CA . ALA A 1 86 ? 12.164 24.391 5.371 1 94.94 86 ALA A CA 1
ATOM 645 C C . ALA A 1 86 ? 12.242 25.719 6.117 1 94.94 86 ALA A C 1
ATOM 647 O O . ALA A 1 86 ? 13.297 26.359 6.141 1 94.94 86 ALA A O 1
ATOM 648 N N . PRO A 1 87 ? 11.164 26.062 6.707 1 89 87 PRO A N 1
ATOM 649 C CA . PRO A 1 87 ? 11.141 27.344 7.395 1 89 87 PRO A CA 1
ATOM 650 C C . PRO A 1 87 ? 11.844 27.312 8.75 1 89 87 PRO A C 1
ATOM 652 O O . PRO A 1 87 ? 12.258 28.359 9.258 1 89 87 PRO A O 1
ATOM 655 N N . LEU A 1 88 ? 11.922 26.125 9.391 1 90.75 88 LEU A N 1
ATOM 656 C CA . LEU A 1 88 ? 12.547 25.969 10.703 1 90.75 88 LEU A CA 1
ATOM 657 C C . LEU A 1 88 ? 13.641 24.906 10.656 1 90.75 88 LEU A C 1
ATOM 659 O O . LEU A 1 88 ? 13.547 23.938 9.891 1 90.75 88 LEU A O 1
ATOM 663 N N . PRO A 1 89 ? 14.602 25.094 11.461 1 93.88 89 PRO A N 1
ATOM 664 C CA . PRO A 1 89 ? 15.648 24.078 11.523 1 93.88 89 PRO A CA 1
ATOM 665 C C . PRO A 1 89 ? 15.117 22.703 11.93 1 93.88 89 PRO A C 1
ATOM 667 O O . PRO A 1 89 ? 15.594 21.688 11.422 1 93.88 89 PRO A O 1
ATOM 670 N N . SER A 1 90 ? 14.172 22.641 12.812 1 92.81 90 SER A N 1
ATOM 671 C CA . SER A 1 90 ? 13.609 21.359 13.242 1 92.81 90 SER A CA 1
ATOM 672 C C . SER A 1 90 ? 12.883 20.672 12.094 1 92.81 90 SER A C 1
ATOM 674 O O . SER A 1 90 ? 12.977 19.453 11.953 1 92.81 90 SER A O 1
ATOM 676 N N . ALA A 1 91 ? 12.18 21.453 11.328 1 94.5 91 ALA A N 1
ATOM 677 C CA . ALA A 1 91 ? 11.523 20.891 10.148 1 94.5 91 ALA A CA 1
ATOM 678 C C . ALA A 1 91 ? 12.539 20.391 9.141 1 94.5 91 ALA A C 1
ATOM 680 O O . ALA A 1 91 ? 12.359 19.312 8.547 1 94.5 91 ALA A O 1
ATOM 681 N N . ARG A 1 92 ? 13.594 21.188 8.938 1 97.12 92 ARG A N 1
ATOM 682 C CA . ARG A 1 92 ? 14.648 20.766 8.023 1 97.12 92 ARG A CA 1
ATOM 683 C C . ARG A 1 92 ? 15.25 19.438 8.445 1 97.12 92 ARG A C 1
ATOM 685 O O . ARG A 1 92 ? 15.461 18.547 7.613 1 97.12 92 ARG A O 1
ATOM 692 N N . ARG A 1 93 ? 15.477 19.281 9.695 1 97.88 93 ARG A N 1
ATOM 693 C CA . ARG A 1 93 ? 16.031 18.031 10.203 1 97.88 93 ARG A CA 1
ATOM 694 C C . ARG A 1 93 ? 15.078 16.875 9.945 1 97.88 93 ARG A C 1
ATOM 696 O O . ARG A 1 93 ? 15.516 15.789 9.547 1 97.88 93 ARG A O 1
ATOM 703 N N . SER A 1 94 ? 13.797 17.125 10.258 1 97.81 94 SER A N 1
ATOM 704 C CA . SER A 1 94 ? 12.805 16.078 9.977 1 97.81 94 SER A CA 1
ATOM 705 C C . SER A 1 94 ? 12.828 15.68 8.508 1 97.81 94 SER A C 1
ATOM 707 O O . SER A 1 94 ? 12.797 14.492 8.18 1 97.81 94 SER A O 1
ATOM 709 N N . HIS A 1 95 ? 12.898 16.672 7.594 1 98.69 95 HIS A N 1
ATOM 710 C CA . HIS A 1 95 ? 12.906 16.391 6.168 1 98.69 95 HIS A CA 1
ATOM 711 C C . HIS A 1 95 ? 14.18 15.656 5.762 1 98.69 95 HIS A C 1
ATOM 713 O O . HIS A 1 95 ? 14.156 14.797 4.875 1 98.69 95 HIS A O 1
ATOM 719 N N . ILE A 1 96 ? 15.281 15.938 6.391 1 98.88 96 ILE A N 1
ATOM 720 C CA . ILE A 1 96 ? 16.531 15.242 6.113 1 98.88 96 ILE A CA 1
ATOM 721 C C . ILE A 1 96 ? 16.406 13.773 6.52 1 98.88 96 ILE A C 1
ATOM 723 O O . ILE A 1 96 ? 16.859 12.883 5.801 1 98.88 96 ILE A O 1
ATOM 727 N N . VAL A 1 97 ? 15.805 13.539 7.648 1 98.88 97 VAL A N 1
ATOM 728 C CA . VAL A 1 97 ? 15.594 12.172 8.102 1 98.88 97 VAL A CA 1
ATOM 729 C C . VAL A 1 97 ? 14.727 11.422 7.09 1 98.88 97 VAL A C 1
ATOM 731 O O . VAL A 1 97 ? 15.047 10.305 6.695 1 98.88 97 VAL A O 1
ATOM 734 N N . ALA A 1 98 ? 13.617 12.039 6.664 1 98.94 98 ALA A N 1
ATOM 735 C CA . ALA A 1 98 ? 12.727 11.422 5.688 1 98.94 98 ALA A CA 1
ATOM 736 C C . ALA A 1 98 ? 13.445 11.172 4.367 1 98.94 98 ALA A C 1
ATOM 738 O O . ALA A 1 98 ? 13.32 10.094 3.775 1 98.94 98 ALA A O 1
ATOM 739 N N . LEU A 1 99 ? 14.195 12.156 3.9 1 98.94 99 LEU A N 1
ATOM 740 C CA . LEU A 1 99 ? 14.961 12.016 2.664 1 98.94 99 LEU A CA 1
ATOM 741 C C . LEU A 1 99 ? 15.969 10.883 2.773 1 98.94 99 LEU A C 1
ATOM 743 O O . LEU A 1 99 ? 16.094 10.062 1.858 1 98.94 99 LEU A O 1
ATOM 747 N N . GLY A 1 100 ? 16.672 10.852 3.906 1 98.94 100 GLY A N 1
ATOM 748 C CA . GLY A 1 100 ? 17.625 9.766 4.129 1 98.94 100 GLY A CA 1
ATOM 749 C C . GLY A 1 100 ? 16.969 8.398 4.105 1 98.94 100 GLY A C 1
ATOM 750 O O . GLY A 1 100 ? 17.516 7.449 3.549 1 98.94 100 GLY A O 1
ATOM 751 N N . ALA A 1 101 ? 15.805 8.305 4.699 1 98.94 101 ALA A N 1
ATOM 752 C CA . ALA A 1 101 ? 15.078 7.043 4.73 1 98.94 101 ALA A CA 1
ATOM 753 C C . ALA A 1 101 ? 14.648 6.625 3.328 1 98.94 101 ALA A C 1
ATOM 755 O O . ALA A 1 101 ? 14.734 5.445 2.971 1 98.94 101 ALA A O 1
ATOM 756 N N . VAL A 1 102 ? 14.141 7.559 2.508 1 98.88 102 VAL A N 1
ATOM 757 C CA . VAL A 1 102 ? 13.742 7.227 1.145 1 98.88 102 VAL A CA 1
ATOM 758 C C . VAL A 1 102 ? 14.969 6.824 0.33 1 98.88 102 VAL A C 1
ATOM 760 O O . VAL A 1 102 ? 14.906 5.887 -0.471 1 98.88 102 VAL A O 1
ATOM 763 N N . LEU A 1 103 ? 16.078 7.5 0.52 1 98.88 103 LEU A N 1
ATOM 764 C CA . LEU A 1 103 ? 17.312 7.109 -0.146 1 98.88 103 LEU A CA 1
ATOM 765 C C . LEU A 1 103 ? 17.781 5.73 0.316 1 98.88 103 LEU A C 1
ATOM 767 O O . LEU A 1 103 ? 18.328 4.957 -0.471 1 98.88 103 LEU A O 1
ATOM 771 N N . GLY A 1 104 ? 17.562 5.457 1.617 1 98.75 104 GLY A N 1
ATOM 772 C CA . GLY A 1 104 ? 17.828 4.113 2.107 1 98.75 104 GLY A CA 1
ATOM 773 C C . GLY A 1 104 ? 16.984 3.057 1.422 1 98.75 104 GLY A C 1
ATOM 774 O O . GLY A 1 104 ? 17.469 1.968 1.114 1 98.75 104 GLY A O 1
ATOM 775 N N . THR A 1 105 ? 15.711 3.371 1.2 1 98.62 105 THR A N 1
ATOM 776 C CA . THR A 1 105 ? 14.828 2.484 0.452 1 98.62 105 THR A CA 1
ATOM 777 C C . THR A 1 105 ? 15.375 2.225 -0.947 1 98.62 105 THR A C 1
ATOM 779 O O . THR A 1 105 ? 15.383 1.084 -1.416 1 98.62 105 THR A O 1
ATOM 782 N N . LEU A 1 106 ? 15.836 3.246 -1.588 1 98.06 106 LEU A N 1
ATOM 783 C CA . LEU A 1 106 ? 16.406 3.129 -2.924 1 98.06 106 LEU A CA 1
ATOM 784 C C . LEU A 1 106 ? 17.703 2.322 -2.889 1 98.06 106 LEU A C 1
ATOM 786 O O . LEU A 1 106 ? 17.984 1.547 -3.807 1 98.06 106 LEU A O 1
ATOM 790 N N . ALA A 1 107 ? 18.5 2.531 -1.898 1 98.25 107 ALA A N 1
ATOM 791 C CA . ALA A 1 107 ? 19.75 1.786 -1.764 1 98.25 107 ALA A CA 1
ATOM 792 C C . ALA A 1 107 ? 19.484 0.287 -1.653 1 98.25 107 ALA A C 1
ATOM 794 O O . ALA A 1 107 ? 20.219 -0.524 -2.207 1 98.25 107 ALA A O 1
ATOM 795 N N . LEU A 1 108 ? 18.438 -0.028 -0.996 1 97.88 108 LEU A N 1
ATOM 796 C CA . LEU A 1 108 ? 18.078 -1.435 -0.866 1 97.88 108 LEU A CA 1
ATOM 797 C C . LEU A 1 108 ? 17.594 -1.997 -2.199 1 97.88 108 LEU A C 1
ATOM 799 O O . LEU A 1 108 ? 17.547 -3.217 -2.383 1 97.88 108 LEU A O 1
ATOM 803 N N . GLN A 1 109 ? 17.219 -1.117 -3.105 1 95.88 109 GLN A N 1
ATOM 804 C CA . GLN A 1 109 ? 16.828 -1.55 -4.441 1 95.88 109 GLN A CA 1
ATOM 805 C C . GLN A 1 109 ? 18.031 -2.029 -5.246 1 95.88 109 GLN A C 1
ATOM 807 O O . GLN A 1 109 ? 17.891 -2.871 -6.133 1 95.88 109 GLN A O 1
ATOM 812 N N . VAL A 1 110 ? 19.172 -1.595 -4.965 1 96.56 110 VAL A N 1
ATOM 813 C CA . VAL A 1 110 ? 20.359 -1.895 -5.742 1 96.56 110 VAL A CA 1
ATOM 814 C C . VAL A 1 110 ? 20.641 -3.396 -5.715 1 96.56 110 VAL A C 1
ATOM 816 O O . VAL A 1 110 ? 20.75 -4.031 -6.77 1 96.56 110 VAL A O 1
ATOM 819 N N . PRO A 1 111 ? 20.656 -4.066 -4.574 1 97.38 111 PRO A N 1
ATOM 820 C CA . PRO A 1 111 ? 20.875 -5.516 -4.598 1 97.38 111 PRO A CA 1
ATOM 821 C C . PRO A 1 111 ? 19.656 -6.285 -5.109 1 97.38 111 PRO A C 1
ATOM 823 O O . PRO A 1 111 ? 19.781 -7.449 -5.496 1 97.38 111 PRO A O 1
ATOM 826 N N . ILE A 1 112 ? 18.5 -5.777 -5.117 1 96.31 112 ILE A N 1
ATOM 827 C CA . ILE A 1 112 ? 17.281 -6.414 -5.578 1 96.31 112 ILE A CA 1
ATOM 828 C C . ILE A 1 112 ? 17.297 -6.527 -7.102 1 96.31 112 ILE A C 1
ATOM 830 O O . ILE A 1 112 ? 16.781 -7.5 -7.664 1 96.31 112 ILE A O 1
ATOM 834 N N . LEU A 1 113 ? 17.922 -5.582 -7.766 1 95.44 113 LEU A N 1
ATOM 835 C CA . LEU A 1 113 ? 17.875 -5.488 -9.227 1 95.44 113 LEU A CA 1
ATOM 836 C C . LEU A 1 113 ? 18.438 -6.754 -9.867 1 95.44 113 LEU A C 1
ATOM 838 O O . LEU A 1 113 ? 17.766 -7.395 -10.68 1 95.44 113 LEU A O 1
ATOM 842 N N . PRO A 1 114 ? 19.641 -7.168 -9.539 1 96.81 114 PRO A N 1
ATOM 843 C CA . PRO A 1 114 ? 20.156 -8.391 -10.164 1 96.81 114 PRO A CA 1
ATOM 844 C C . PRO A 1 114 ? 19.391 -9.633 -9.742 1 96.81 114 PRO A C 1
ATOM 846 O O . PRO A 1 114 ? 19.297 -10.602 -10.508 1 96.81 114 PRO A O 1
ATOM 849 N N . ARG A 1 115 ? 18.828 -9.695 -8.555 1 96.62 115 ARG A N 1
ATOM 850 C CA . ARG A 1 115 ? 18.016 -10.812 -8.109 1 96.62 115 ARG A CA 1
ATOM 851 C C . ARG A 1 115 ? 16.734 -10.93 -8.945 1 96.62 115 ARG A C 1
ATOM 853 O O . ARG A 1 115 ? 16.359 -12.023 -9.367 1 96.62 115 ARG A O 1
ATOM 860 N N . ASN A 1 116 ? 16.062 -9.805 -9.148 1 96.25 116 ASN A N 1
ATOM 861 C CA . ASN A 1 116 ? 14.891 -9.789 -10.023 1 96.25 116 ASN A CA 1
ATOM 862 C C . ASN A 1 116 ? 15.234 -10.258 -11.43 1 96.25 116 ASN A C 1
ATOM 864 O O . ASN A 1 116 ? 14.484 -11.031 -12.031 1 96.25 116 ASN A O 1
ATOM 868 N N . ARG A 1 117 ? 16.312 -9.781 -11.93 1 96.44 117 ARG A N 1
ATOM 869 C CA . ARG A 1 117 ? 16.734 -10.164 -13.281 1 96.44 117 ARG A CA 1
ATOM 870 C C . ARG A 1 117 ? 16.969 -11.664 -13.375 1 96.44 117 ARG A C 1
ATOM 872 O O . ARG A 1 117 ? 16.594 -12.297 -14.367 1 96.44 117 ARG A O 1
ATOM 879 N N . ALA A 1 118 ? 17.609 -12.227 -12.43 1 96.88 118 ALA A N 1
ATOM 880 C CA . ALA A 1 118 ? 17.859 -13.664 -12.414 1 96.88 118 ALA A CA 1
ATOM 881 C C . ALA A 1 118 ? 16.547 -14.445 -12.422 1 96.88 118 ALA A C 1
ATOM 883 O O . ALA A 1 118 ? 16.438 -15.453 -13.117 1 96.88 118 ALA A O 1
ATOM 884 N N . MET A 1 119 ? 15.625 -13.992 -11.703 1 96.88 119 MET A N 1
ATOM 885 C CA . MET A 1 119 ? 14.328 -14.664 -11.625 1 96.88 119 MET A CA 1
ATOM 886 C C . MET A 1 119 ? 13.586 -14.562 -12.953 1 96.88 119 MET A C 1
ATOM 888 O O . MET A 1 119 ? 12.969 -15.523 -13.398 1 96.88 119 MET A O 1
ATOM 892 N N . VAL A 1 120 ? 13.648 -13.438 -13.555 1 95.88 120 VAL A N 1
ATOM 893 C CA . VAL A 1 120 ? 13.008 -13.219 -14.844 1 95.88 120 VAL A CA 1
ATOM 894 C C . VAL A 1 120 ? 13.625 -14.141 -15.891 1 95.88 120 VAL A C 1
ATOM 896 O O . VAL A 1 120 ? 12.906 -14.75 -16.688 1 95.88 120 VAL A O 1
ATOM 899 N N . VAL A 1 121 ? 14.914 -14.289 -15.859 1 96.94 121 VAL A N 1
ATOM 900 C CA . VAL A 1 121 ? 15.625 -15.125 -16.812 1 96.94 121 VAL A CA 1
ATOM 901 C C . VAL A 1 121 ? 15.219 -16.578 -16.625 1 96.94 121 VAL A C 1
ATOM 903 O O . VAL A 1 121 ? 14.977 -17.297 -17.609 1 96.94 121 VAL A O 1
ATOM 906 N N . ILE A 1 122 ? 15.164 -17.016 -15.414 1 96.75 122 ILE A N 1
ATOM 907 C CA . ILE A 1 122 ? 14.742 -18.375 -15.125 1 96.75 122 ILE A CA 1
ATOM 908 C C . ILE A 1 122 ? 13.344 -18.609 -15.688 1 96.75 122 ILE A C 1
ATOM 910 O O . ILE A 1 122 ? 13.094 -19.625 -16.344 1 96.75 122 ILE A O 1
ATOM 914 N N . ALA A 1 123 ? 12.445 -17.766 -15.414 1 95.62 123 ALA A N 1
ATOM 915 C CA . ALA A 1 123 ? 11.07 -17.859 -15.906 1 95.62 123 ALA A CA 1
ATOM 916 C C . ALA A 1 123 ? 11.039 -17.891 -17.438 1 95.62 123 ALA A C 1
ATOM 918 O O . ALA A 1 123 ? 10.352 -18.719 -18.031 1 95.62 123 ALA A O 1
ATOM 919 N N . ASP A 1 124 ? 11.758 -17.047 -18.062 1 96.25 124 ASP A N 1
ATOM 920 C CA . ASP A 1 124 ? 11.75 -16.906 -19.516 1 96.25 124 ASP A CA 1
ATOM 921 C C . ASP A 1 124 ? 12.336 -18.156 -20.188 1 96.25 124 ASP A C 1
ATOM 923 O O . ASP A 1 124 ? 11.914 -18.531 -21.281 1 96.25 124 ASP A O 1
ATOM 927 N N . ASN A 1 125 ? 13.258 -18.797 -19.469 1 97.06 125 ASN A N 1
ATOM 928 C CA . ASN A 1 125 ? 13.898 -20 -20.016 1 97.06 125 ASN A CA 1
ATOM 929 C C . ASN A 1 125 ? 13.078 -21.25 -19.75 1 97.06 125 ASN A C 1
ATOM 931 O O . ASN A 1 125 ? 13.422 -22.344 -20.203 1 97.06 125 ASN A O 1
ATOM 935 N N . GLY A 1 126 ? 12.078 -21.109 -19.016 1 94.94 126 GLY A N 1
ATOM 936 C CA . GLY A 1 126 ? 11.211 -22.234 -18.719 1 94.94 126 GLY A CA 1
ATOM 937 C C . GLY A 1 126 ? 11.852 -23.25 -17.797 1 94.94 126 GLY A C 1
ATOM 938 O O . GLY A 1 126 ? 11.57 -24.438 -17.875 1 94.94 126 GLY A O 1
ATOM 939 N N . GLU A 1 127 ? 12.711 -22.734 -16.969 1 96.12 127 GLU A N 1
ATOM 940 C CA . GLU A 1 127 ? 13.398 -23.609 -16.031 1 96.12 127 GLU A CA 1
ATOM 941 C C . GLU A 1 127 ? 12.523 -23.938 -14.828 1 96.12 127 GLU A C 1
ATOM 943 O O . GLU A 1 127 ? 11.711 -23.109 -14.406 1 96.12 127 GLU A O 1
ATOM 948 N N . GLY A 1 128 ? 12.617 -25.203 -14.367 1 96.12 128 GLY A N 1
ATOM 949 C CA . GLY A 1 128 ? 11.953 -25.594 -13.141 1 96.12 128 GLY A CA 1
ATOM 950 C C . GLY A 1 128 ? 10.469 -25.859 -13.32 1 96.12 128 GLY A C 1
ATOM 951 O O . GLY A 1 128 ? 9.672 -25.641 -12.398 1 96.12 128 GLY A O 1
ATOM 952 N N . LYS A 1 129 ? 10 -26.281 -14.383 1 93.94 129 LYS A N 1
ATOM 953 C CA . LYS A 1 129 ? 8.586 -26.5 -14.695 1 93.94 129 LYS A CA 1
ATOM 954 C C . LYS A 1 129 ? 8.031 -27.672 -13.891 1 93.94 129 LYS A C 1
ATOM 956 O O . LYS A 1 129 ? 6.852 -27.688 -13.539 1 93.94 129 LYS A O 1
ATOM 961 N N . ASP A 1 130 ? 8.828 -28.641 -13.578 1 93.31 130 ASP A N 1
ATOM 962 C CA . ASP A 1 130 ? 8.328 -29.859 -12.938 1 93.31 130 ASP A CA 1
ATOM 963 C C . ASP A 1 130 ? 8.969 -30.047 -11.562 1 93.31 130 ASP A C 1
ATOM 965 O O . ASP A 1 130 ? 8.898 -31.141 -11 1 93.31 130 ASP A O 1
ATOM 969 N N . ASP A 1 131 ? 9.523 -28.969 -11.031 1 96.31 131 ASP A N 1
ATOM 970 C CA . ASP A 1 131 ? 10.164 -29.125 -9.734 1 96.31 131 ASP A CA 1
ATOM 971 C C . ASP A 1 131 ? 9.211 -28.781 -8.602 1 96.31 131 ASP A C 1
ATOM 973 O O . ASP A 1 131 ? 8 -28.641 -8.812 1 96.31 131 ASP A O 1
ATOM 977 N N . ASP A 1 132 ? 9.68 -28.75 -7.363 1 95.81 132 ASP A N 1
ATOM 978 C CA . ASP A 1 132 ? 8.82 -28.562 -6.199 1 95.81 132 ASP A CA 1
ATOM 979 C C . ASP A 1 132 ? 8.805 -27.094 -5.766 1 95.81 132 ASP A C 1
ATOM 981 O O . ASP A 1 132 ? 8.234 -26.766 -4.727 1 95.81 132 ASP A O 1
ATOM 985 N N . GLY A 1 133 ? 9.445 -26.25 -6.496 1 97.25 133 GLY A N 1
ATOM 986 C CA . GLY A 1 133 ? 9.375 -24.812 -6.254 1 97.25 133 GLY A CA 1
ATOM 987 C C . GLY A 1 133 ? 10.398 -24.328 -5.258 1 97.25 133 GLY A C 1
ATOM 988 O O . GLY A 1 133 ? 10.398 -23.156 -4.879 1 97.25 133 GLY A O 1
ATOM 989 N N . ARG A 1 134 ? 11.336 -25.188 -4.809 1 97.69 134 ARG A N 1
ATOM 990 C CA . ARG A 1 134 ? 12.273 -24.875 -3.738 1 97.69 134 ARG A CA 1
ATOM 991 C C . ARG A 1 134 ? 13.18 -23.719 -4.133 1 97.69 134 ARG A C 1
ATOM 993 O O . ARG A 1 134 ? 13.477 -22.844 -3.312 1 97.69 134 ARG A O 1
ATOM 1000 N N . GLU A 1 135 ? 13.633 -23.719 -5.348 1 97.94 135 GLU A N 1
ATOM 1001 C CA . GLU A 1 135 ? 14.5 -22.641 -5.812 1 97.94 135 GLU A CA 1
ATOM 1002 C C . GLU A 1 135 ? 13.773 -21.297 -5.785 1 97.94 135 GLU A C 1
ATOM 1004 O O . GLU A 1 135 ? 14.328 -20.297 -5.32 1 97.94 135 GLU A O 1
ATOM 1009 N N . ALA A 1 136 ? 12.594 -21.234 -6.312 1 98.19 136 ALA A N 1
ATOM 1010 C CA . ALA A 1 136 ? 11.797 -20 -6.27 1 98.19 136 ALA A CA 1
ATOM 1011 C C . ALA A 1 136 ? 11.57 -19.547 -4.828 1 98.19 136 ALA A C 1
ATOM 1013 O O . ALA A 1 136 ? 11.648 -18.359 -4.531 1 98.19 136 ALA A O 1
ATOM 1014 N N . ASN A 1 137 ? 11.25 -20.516 -3.965 1 98.38 137 ASN A N 1
ATOM 1015 C CA . ASN A 1 137 ? 11.047 -20.172 -2.559 1 98.38 137 ASN A CA 1
ATOM 1016 C C . ASN A 1 137 ? 12.258 -19.469 -1.969 1 98.38 137 ASN A C 1
ATOM 1018 O O . ASN A 1 137 ? 12.117 -18.453 -1.277 1 98.38 137 ASN A O 1
ATOM 1022 N N . TRP A 1 138 ? 13.352 -20.062 -2.238 1 98.44 138 TRP A N 1
ATOM 1023 C CA . TRP A 1 138 ? 14.586 -19.484 -1.73 1 98.44 138 TRP A CA 1
ATOM 1024 C C . TRP A 1 138 ? 14.781 -18.062 -2.258 1 98.44 138 TRP A C 1
ATOM 1026 O O . TRP A 1 138 ? 15.094 -17.141 -1.494 1 98.44 138 TRP A O 1
ATOM 1036 N N . ARG A 1 139 ? 14.633 -17.812 -3.457 1 98.25 139 ARG A N 1
ATOM 1037 C CA . ARG A 1 139 ? 14.828 -16.516 -4.082 1 98.25 139 ARG A CA 1
ATOM 1038 C C . ARG A 1 139 ? 13.82 -15.492 -3.551 1 98.25 139 ARG A C 1
ATOM 1040 O O . ARG A 1 139 ? 14.18 -14.344 -3.281 1 98.25 139 ARG A O 1
ATOM 1047 N N . ILE A 1 140 ? 12.562 -15.883 -3.441 1 98.19 140 ILE A N 1
ATOM 1048 C CA . ILE A 1 140 ? 11.523 -14.992 -2.945 1 98.19 140 ILE A CA 1
ATOM 1049 C C . ILE A 1 140 ? 11.805 -14.625 -1.489 1 98.19 140 ILE A C 1
ATOM 1051 O O . ILE A 1 140 ? 11.617 -13.477 -1.083 1 98.19 140 ILE A O 1
ATOM 1055 N N . LYS A 1 141 ? 12.25 -15.609 -0.716 1 98.38 141 LYS A N 1
ATOM 1056 C CA . LYS A 1 141 ? 12.586 -15.336 0.679 1 98.38 141 LYS A CA 1
ATOM 1057 C C . LYS A 1 141 ? 13.734 -14.344 0.782 1 98.38 141 LYS A C 1
ATOM 1059 O O . LYS A 1 141 ? 13.75 -13.492 1.676 1 98.38 141 LYS A O 1
ATOM 1064 N N . GLU A 1 142 ? 14.672 -14.414 -0.079 1 98 142 GLU A N 1
ATOM 1065 C CA . GLU A 1 142 ? 15.758 -13.445 -0.102 1 98 142 GLU A CA 1
ATOM 1066 C C . GLU A 1 142 ? 15.25 -12.039 -0.403 1 98 142 GLU A C 1
ATOM 1068 O O . GLU A 1 142 ? 15.617 -11.078 0.274 1 98 142 GLU A O 1
ATOM 1073 N N . LEU A 1 143 ? 14.43 -11.969 -1.379 1 97.81 143 LEU A N 1
ATOM 1074 C CA . LEU A 1 143 ? 13.852 -10.672 -1.741 1 97.81 143 LEU A CA 1
ATOM 1075 C C . LEU A 1 143 ? 12.984 -10.133 -0.615 1 97.81 143 LEU A C 1
ATOM 1077 O O . LEU A 1 143 ? 12.906 -8.914 -0.41 1 97.81 143 LEU A O 1
ATOM 1081 N N . TRP A 1 144 ? 12.359 -11.055 0.023 1 98.06 144 TRP A N 1
ATOM 1082 C CA . TRP A 1 144 ? 11.461 -10.711 1.123 1 98.06 144 TRP A CA 1
ATOM 1083 C C . TRP A 1 144 ? 12.211 -9.969 2.223 1 98.06 144 TRP A C 1
ATOM 1085 O O . TRP A 1 144 ? 11.703 -8.992 2.783 1 98.06 144 TRP A O 1
ATOM 1095 N N . LYS A 1 145 ? 13.422 -10.344 2.49 1 98.12 145 LYS A N 1
ATOM 1096 C CA . LYS A 1 145 ? 14.25 -9.68 3.492 1 98.12 145 LYS A CA 1
ATOM 1097 C C . LYS A 1 145 ? 14.531 -8.234 3.1 1 98.12 145 LYS A C 1
ATOM 1099 O O . LYS A 1 145 ? 14.445 -7.328 3.932 1 98.12 145 LYS A O 1
ATOM 1104 N N . PHE A 1 146 ? 14.844 -8.047 1.889 1 98.12 146 PHE A N 1
ATOM 1105 C CA . PHE A 1 146 ? 15.102 -6.691 1.405 1 98.12 146 PHE A CA 1
ATOM 1106 C C . PHE A 1 146 ? 13.828 -5.848 1.449 1 98.12 146 PHE A C 1
ATOM 1108 O O . PHE A 1 146 ? 13.883 -4.66 1.772 1 98.12 146 PHE A O 1
ATOM 1115 N N . ASN A 1 147 ? 12.727 -6.465 1.09 1 98.19 147 ASN A N 1
ATOM 1116 C CA . ASN A 1 147 ? 11.469 -5.719 1.097 1 98.19 147 ASN A CA 1
ATOM 1117 C C . ASN A 1 147 ? 11.078 -5.297 2.508 1 98.19 147 ASN A C 1
ATOM 1119 O O . ASN A 1 147 ? 10.531 -4.211 2.705 1 98.19 147 ASN A O 1
ATOM 1123 N N . LEU A 1 148 ? 11.391 -6.113 3.461 1 98.62 148 LEU A N 1
ATOM 1124 C CA . LEU A 1 148 ? 11.133 -5.738 4.844 1 98.62 148 LEU A CA 1
ATOM 1125 C C . LEU A 1 148 ? 11.914 -4.488 5.23 1 98.62 148 LEU A C 1
ATOM 1127 O O . LEU A 1 148 ? 11.406 -3.619 5.938 1 98.62 148 LEU A O 1
ATOM 1131 N N . GLY A 1 149 ? 13.156 -4.457 4.738 1 98.69 149 GLY A N 1
ATOM 1132 C CA . GLY A 1 149 ? 13.93 -3.238 4.934 1 98.69 149 GLY A CA 1
ATOM 1133 C C . GLY A 1 149 ? 13.289 -2.021 4.293 1 98.69 149 GLY A C 1
ATOM 1134 O O . GLY A 1 149 ? 13.258 -0.944 4.891 1 98.69 149 GLY A O 1
ATOM 1135 N N . ARG A 1 150 ? 12.727 -2.213 3.152 1 98.5 150 ARG A N 1
ATOM 1136 C CA . ARG A 1 150 ? 12.094 -1.109 2.436 1 98.5 150 ARG A CA 1
ATOM 1137 C C . ARG A 1 150 ? 10.812 -0.669 3.133 1 98.5 150 ARG A C 1
ATOM 1139 O O . ARG A 1 150 ? 10.469 0.515 3.125 1 98.5 150 ARG A O 1
ATOM 1146 N N . VAL A 1 151 ? 10.109 -1.627 3.727 1 98.75 151 VAL A N 1
ATOM 1147 C CA . VAL A 1 151 ? 8.922 -1.305 4.504 1 98.75 151 VAL A CA 1
ATOM 1148 C C . VAL A 1 151 ? 9.297 -0.408 5.68 1 98.75 151 VAL A C 1
ATOM 1150 O O . VAL A 1 151 ? 8.656 0.618 5.918 1 98.75 151 VAL A O 1
ATOM 1153 N N . VAL A 1 152 ? 10.344 -0.771 6.367 1 98.88 152 VAL A N 1
ATOM 1154 C CA . VAL A 1 152 ? 10.766 -0.023 7.547 1 98.88 152 VAL A CA 1
ATOM 1155 C C . VAL A 1 152 ? 11.219 1.377 7.141 1 98.88 152 VAL A C 1
ATOM 1157 O O . VAL A 1 152 ? 10.766 2.373 7.707 1 98.88 152 VAL A O 1
ATOM 1160 N N . MET A 1 153 ? 12.047 1.476 6.125 1 98.88 153 MET A N 1
ATOM 1161 C CA . MET A 1 153 ? 12.594 2.76 5.699 1 98.88 153 MET A CA 1
ATOM 1162 C C . MET A 1 153 ? 11.5 3.664 5.145 1 98.88 153 MET A C 1
ATOM 1164 O O . MET A 1 153 ? 11.43 4.848 5.488 1 98.88 153 MET A O 1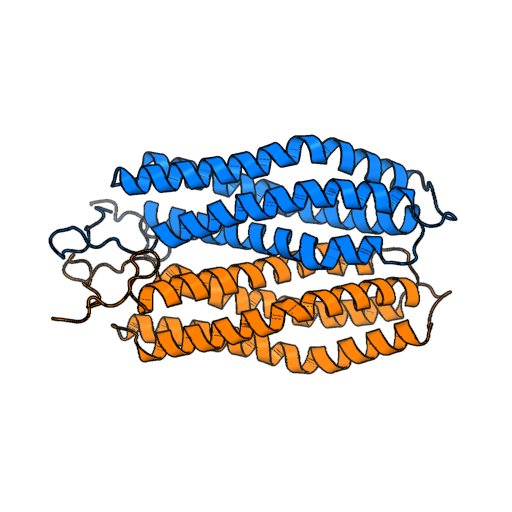
ATOM 1168 N N . SER A 1 154 ? 10.68 3.082 4.34 1 98.81 154 SER A N 1
ATOM 1169 C CA . SER A 1 154 ? 9.609 3.898 3.773 1 98.81 154 SER A CA 1
ATOM 1170 C C . SER A 1 154 ? 8.586 4.277 4.832 1 98.81 154 SER A C 1
ATOM 1172 O O . SER A 1 154 ? 7.992 5.355 4.773 1 98.81 154 SER A O 1
ATOM 1174 N N . GLY A 1 155 ? 8.406 3.375 5.801 1 98.88 155 GLY A N 1
ATOM 1175 C CA . GLY A 1 155 ? 7.539 3.709 6.922 1 98.88 155 GLY A CA 1
ATOM 1176 C C . GLY A 1 155 ? 8.039 4.891 7.727 1 98.88 155 GLY A C 1
ATOM 1177 O O . GLY A 1 155 ? 7.262 5.777 8.086 1 98.88 155 GLY A O 1
ATOM 1178 N N . VAL A 1 156 ? 9.297 4.902 7.996 1 98.88 156 VAL A N 1
ATOM 1179 C CA . VAL A 1 156 ? 9.906 6.023 8.703 1 98.88 156 VAL A CA 1
ATOM 1180 C C . VAL A 1 156 ? 9.695 7.309 7.906 1 98.88 156 VAL A C 1
ATOM 1182 O O . VAL A 1 156 ? 9.273 8.328 8.461 1 98.88 156 VAL A O 1
ATOM 1185 N N . ALA A 1 157 ? 9.977 7.273 6.629 1 98.94 157 ALA A N 1
ATOM 1186 C CA . ALA A 1 157 ? 9.805 8.453 5.785 1 98.94 157 ALA A CA 1
ATOM 1187 C C . ALA A 1 157 ? 8.359 8.93 5.785 1 98.94 157 ALA A C 1
ATOM 1189 O O . ALA A 1 157 ? 8.086 10.133 5.867 1 98.94 157 ALA A O 1
ATOM 1190 N N . PHE A 1 158 ? 7.488 8 5.684 1 98.94 158 PHE A N 1
ATOM 1191 C CA . PHE A 1 158 ? 6.055 8.281 5.652 1 98.94 158 PHE A CA 1
ATOM 1192 C C . PHE A 1 158 ? 5.602 8.938 6.949 1 98.94 158 PHE A C 1
ATOM 1194 O O . PHE A 1 158 ? 4.984 10 6.926 1 98.94 158 PHE A O 1
ATOM 1201 N N . VAL A 1 159 ? 5.988 8.391 8.055 1 98.81 159 VAL A N 1
ATOM 1202 C CA . VAL A 1 159 ? 5.574 8.891 9.367 1 98.81 159 VAL A CA 1
ATOM 1203 C C . VAL A 1 159 ? 6.176 10.273 9.602 1 98.81 159 VAL A C 1
ATOM 1205 O O . VAL A 1 159 ? 5.477 11.195 10.031 1 98.81 159 VAL A O 1
ATOM 1208 N N . VAL A 1 160 ? 7.387 10.461 9.328 1 98.5 160 VAL A N 1
ATOM 1209 C CA . VAL A 1 160 ? 8.07 11.727 9.57 1 98.5 160 VAL A CA 1
ATOM 1210 C C . VAL A 1 160 ? 7.461 12.82 8.703 1 98.5 160 VAL A C 1
ATOM 1212 O O . VAL A 1 160 ? 7.223 13.938 9.172 1 98.5 160 VAL A O 1
ATOM 1215 N N . THR A 1 161 ? 7.211 12.484 7.457 1 98.62 161 THR A N 1
ATOM 1216 C CA . THR A 1 161 ? 6.656 13.461 6.531 1 98.62 161 THR A CA 1
ATOM 1217 C C . THR A 1 161 ? 5.234 13.836 6.934 1 98.62 161 THR A C 1
ATOM 1219 O O . THR A 1 161 ? 4.867 15.016 6.922 1 98.62 161 THR A O 1
ATOM 1222 N N . ALA A 1 162 ? 4.488 12.891 7.355 1 98.25 162 ALA A N 1
ATOM 1223 C CA . ALA A 1 162 ? 3.125 13.164 7.809 1 98.25 162 ALA A CA 1
ATOM 1224 C C . ALA A 1 162 ? 3.131 13.984 9.094 1 98.25 162 ALA A C 1
ATOM 1226 O O . ALA A 1 162 ? 2.363 14.938 9.234 1 98.25 162 ALA A O 1
ATOM 1227 N N . TYR A 1 163 ? 4.016 13.602 9.945 1 96.38 163 TYR A N 1
ATOM 1228 C CA . TYR A 1 163 ? 4.141 14.305 11.219 1 96.38 163 TYR A CA 1
ATOM 1229 C C . TYR A 1 163 ? 4.477 15.781 10.992 1 96.38 163 TYR A C 1
ATOM 1231 O O . TYR A 1 163 ? 3.975 16.656 11.703 1 96.38 163 TYR A O 1
ATOM 1239 N N . GLU A 1 164 ? 5.246 15.977 10.039 1 95.38 164 GLU A N 1
ATOM 1240 C CA . GLU A 1 164 ? 5.73 17.328 9.805 1 95.38 164 GLU A CA 1
ATOM 1241 C C . GLU A 1 164 ? 4.637 18.203 9.195 1 95.38 164 GLU A C 1
ATOM 1243 O O . GLU A 1 164 ? 4.793 19.422 9.094 1 95.38 164 GLU A O 1
ATOM 1248 N N . MET A 1 165 ? 3.562 17.656 8.82 1 95.19 165 MET A N 1
ATOM 1249 C CA . MET A 1 165 ? 2.443 18.438 8.312 1 95.19 165 MET A CA 1
ATOM 1250 C C . MET A 1 165 ? 1.614 19.016 9.461 1 95.19 165 MET A C 1
ATOM 1252 O O . MET A 1 165 ? 0.807 19.922 9.266 1 95.19 165 MET A O 1
ATOM 1256 N N . ILE A 1 166 ? 1.797 18.5 10.617 1 91.56 166 ILE A N 1
ATOM 1257 C CA . ILE A 1 166 ? 1.07 18.969 11.789 1 91.56 166 ILE A CA 1
ATOM 1258 C C . ILE A 1 166 ? 1.688 20.266 12.289 1 91.56 166 ILE A C 1
ATOM 1260 O O . ILE A 1 166 ? 2.898 20.344 12.516 1 91.56 166 ILE A O 1
ATOM 1264 N N . PRO A 1 167 ? 0.907 21.312 12.422 1 81.31 167 PRO A N 1
ATOM 1265 C CA . PRO A 1 167 ? 1.451 22.578 12.906 1 81.31 167 PRO A CA 1
ATOM 1266 C C . PRO A 1 167 ? 2.082 22.469 14.289 1 81.31 167 PRO A C 1
ATOM 1268 O O . PRO A 1 167 ? 1.563 21.75 15.156 1 81.31 167 PRO A O 1
ATOM 1271 N N . ARG A 1 168 ? 3.357 22.938 14.398 1 67.38 168 ARG A N 1
ATOM 1272 C CA . ARG A 1 168 ? 4.043 22.969 15.688 1 67.38 168 ARG A CA 1
ATOM 1273 C C . ARG A 1 168 ? 3.682 24.234 16.469 1 67.38 168 ARG A C 1
ATOM 1275 O O . ARG A 1 168 ? 3.418 25.281 15.867 1 67.38 168 ARG A O 1
ATOM 1282 N N . ARG A 1 169 ? 3.211 24.062 17.719 1 56.69 169 ARG A N 1
ATOM 1283 C CA . ARG A 1 169 ? 2.982 25.203 18.578 1 56.69 169 ARG A CA 1
ATOM 1284 C C . ARG A 1 169 ? 4.281 25.953 18.859 1 56.69 169 ARG A C 1
ATOM 1286 O O . ARG A 1 169 ? 5.324 25.344 19.078 1 56.69 169 ARG A O 1
ATOM 1293 N N . ARG A 1 170 ? 4.512 27.188 18.297 1 50.31 170 ARG A N 1
ATOM 1294 C CA . ARG A 1 170 ? 5.602 27.969 18.859 1 50.31 170 ARG A CA 1
ATOM 1295 C C . ARG A 1 170 ? 5.48 28.078 20.375 1 50.31 170 ARG A C 1
ATOM 1297 O O . ARG A 1 170 ? 4.383 27.953 20.922 1 50.31 170 ARG A O 1
ATOM 1304 N N . ARG A 1 171 ? 6.656 28 21.125 1 44.09 171 ARG A N 1
ATOM 1305 C CA . ARG A 1 171 ? 6.77 28.25 22.547 1 44.09 171 ARG A CA 1
ATOM 1306 C C . ARG A 1 171 ? 5.773 29.312 23.016 1 44.09 171 ARG A C 1
ATOM 1308 O O . ARG A 1 171 ? 5.281 29.25 24.141 1 44.09 171 ARG A O 1
ATOM 1315 N N . ASP A 1 172 ? 5.547 30.328 22.281 1 42.59 172 ASP A N 1
ATOM 1316 C CA . ASP A 1 172 ? 4.691 31.406 22.781 1 42.59 172 ASP A CA 1
ATOM 1317 C C . ASP A 1 172 ? 3.232 31.172 22.391 1 42.59 172 ASP A C 1
ATOM 1319 O O . ASP A 1 172 ? 2.389 32.062 22.562 1 42.59 172 ASP A O 1
ATOM 1323 N N . GLY A 1 173 ? 2.783 29.891 22.156 1 47.91 173 GLY A N 1
ATOM 1324 C CA . GLY A 1 173 ? 1.386 29.562 21.938 1 47.91 173 GLY A CA 1
ATOM 1325 C C . GLY A 1 173 ? 0.896 29.906 20.547 1 47.91 173 GLY A C 1
ATOM 1326 O O . GLY A 1 173 ? -0.288 29.75 20.234 1 47.91 173 GLY A O 1
ATOM 1327 N N . VAL A 1 174 ? 1.664 30.703 19.703 1 45.44 174 VAL A N 1
ATOM 1328 C CA . VAL A 1 174 ? 1.234 31.203 18.391 1 45.44 174 VAL A CA 1
ATOM 1329 C C . VAL A 1 174 ? 1.654 30.219 17.312 1 45.44 174 VAL A C 1
ATOM 1331 O O . VAL A 1 174 ? 2.812 29.797 17.266 1 45.44 174 VAL A O 1
ATOM 1334 N N . PRO A 1 175 ? 0.7 29.641 16.766 1 50 175 PRO A N 1
ATOM 1335 C CA . PRO A 1 175 ? 1.099 28.781 15.656 1 50 175 PRO A CA 1
ATOM 1336 C C . PRO A 1 175 ? 2.094 29.453 14.711 1 50 175 PRO A C 1
ATOM 1338 O O . PRO A 1 175 ? 2.047 30.672 14.531 1 50 175 PRO A O 1
ATOM 1341 N N . LEU A 1 176 ? 3.283 28.875 14.477 1 44.28 176 LEU A N 1
ATOM 1342 C CA . LEU A 1 176 ? 4.301 29.438 13.602 1 44.28 176 LEU A CA 1
ATOM 1343 C C . LEU A 1 176 ? 3.73 29.719 12.219 1 44.28 176 LEU A C 1
ATOM 1345 O O . LEU A 1 176 ? 3.113 28.844 11.602 1 44.28 176 LEU A O 1
ATOM 1349 N N . ALA A 1 177 ? 3.461 30.969 11.992 1 39.28 177 ALA A N 1
ATOM 1350 C CA . ALA A 1 177 ? 3.105 31.406 10.641 1 39.28 177 ALA A CA 1
ATOM 1351 C C . ALA A 1 177 ? 4.141 30.938 9.625 1 39.28 177 ALA A C 1
ATOM 1353 O O . ALA A 1 177 ? 5.336 31.203 9.781 1 39.28 177 ALA A O 1
ATOM 1354 N N . ILE A 1 178 ? 4.062 29.828 9.188 1 38.78 178 ILE A N 1
ATOM 1355 C CA . ILE A 1 178 ? 5.02 29.531 8.133 1 38.78 178 ILE A CA 1
ATOM 1356 C C . ILE A 1 178 ? 4.859 30.516 6.984 1 38.78 178 ILE A C 1
ATOM 1358 O O . ILE A 1 178 ? 3.76 30.703 6.461 1 38.78 178 ILE A O 1
ATOM 1362 N N . ARG A 1 179 ? 5.609 31.625 6.961 1 34.81 179 ARG A N 1
ATOM 1363 C CA . ARG A 1 179 ? 5.68 32.5 5.809 1 34.81 179 ARG A CA 1
ATOM 1364 C C . ARG A 1 179 ? 5.605 31.719 4.504 1 34.81 179 ARG A C 1
ATOM 1366 O O . ARG A 1 179 ? 6.445 30.859 4.246 1 34.81 179 ARG A O 1
ATOM 1373 N N . LEU A 1 180 ? 4.379 31.516 3.961 1 32.69 180 LEU A N 1
ATOM 1374 C CA . LEU A 1 180 ? 4.176 31.094 2.584 1 32.69 180 LEU A CA 1
ATOM 1375 C C . LEU A 1 180 ? 4.934 31.984 1.612 1 32.69 180 LEU A C 1
ATOM 1377 O O . LEU A 1 180 ? 4.992 33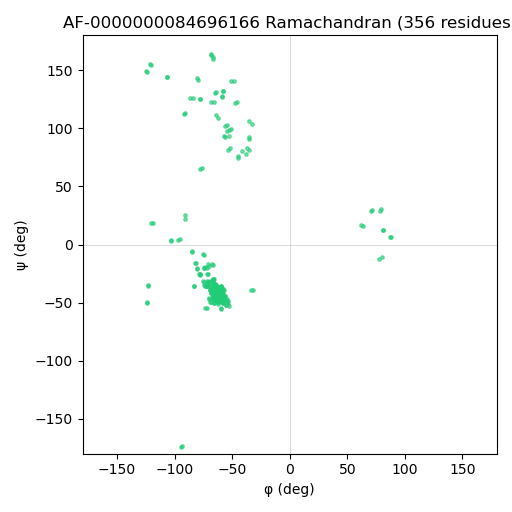.188 1.801 1 32.69 180 LEU A O 1
ATOM 1381 N N . MET B 1 1 ? -3.191 21.125 40.406 1 26.91 1 MET B N 1
ATOM 1382 C CA . MET B 1 1 ? -2.266 20.234 39.719 1 26.91 1 MET B CA 1
ATOM 1383 C C . MET B 1 1 ? -2.809 19.828 38.344 1 26.91 1 MET B C 1
ATOM 1385 O O . MET B 1 1 ? -3.75 19.031 38.25 1 26.91 1 MET B O 1
ATOM 1389 N N . THR B 1 2 ? -3.021 20.75 37.469 1 37.09 2 THR B N 1
ATOM 1390 C CA . THR B 1 2 ? -3.729 20.641 36.188 1 37.09 2 THR B CA 1
ATOM 1391 C C . THR B 1 2 ? -3.188 19.484 35.375 1 37.09 2 THR B C 1
ATOM 1393 O O . THR B 1 2 ? -1.972 19.312 35.25 1 37.09 2 THR B O 1
ATOM 1396 N N . ALA B 1 3 ? -3.783 18.375 35.344 1 42.84 3 ALA B N 1
ATOM 1397 C CA . ALA B 1 3 ? -3.43 17.109 34.688 1 42.84 3 ALA B CA 1
ATOM 1398 C C . ALA B 1 3 ? -2.793 17.359 33.344 1 42.84 3 ALA B C 1
ATOM 1400 O O . ALA B 1 3 ? -3.422 17.938 32.438 1 42.84 3 ALA B O 1
ATOM 1401 N N . ALA B 1 4 ? -1.548 17.734 33.156 1 46.25 4 ALA B N 1
ATOM 1402 C CA . ALA B 1 4 ? -0.768 17.844 31.938 1 46.25 4 ALA B CA 1
ATOM 1403 C C . ALA B 1 4 ? -1.148 16.734 30.953 1 46.25 4 ALA B C 1
ATOM 1405 O O . ALA B 1 4 ? -1.098 15.547 31.297 1 46.25 4 ALA B O 1
ATOM 1406 N N . SER B 1 5 ? -2.205 16.766 30.141 1 48.12 5 SER B N 1
ATOM 1407 C CA . SER B 1 5 ? -2.746 15.82 29.156 1 48.12 5 SER B CA 1
ATOM 1408 C C . SER B 1 5 ? -1.633 15.062 28.438 1 48.12 5 SER B C 1
ATOM 1410 O O . SER B 1 5 ? -0.67 15.672 27.969 1 48.12 5 SER B O 1
ATOM 1412 N N . PRO B 1 6 ? -1.366 13.758 28.703 1 45.56 6 PRO B N 1
ATOM 1413 C CA . PRO B 1 6 ? -0.322 12.875 28.172 1 45.56 6 PRO B CA 1
ATOM 1414 C C . PRO B 1 6 ? -0.158 12.984 26.656 1 45.56 6 PRO B C 1
ATOM 1416 O O . PRO B 1 6 ? -1.104 12.727 25.922 1 45.56 6 PRO B O 1
ATOM 1419 N N . HIS B 1 7 ? 0.492 14.078 26.109 1 57.06 7 HIS B N 1
ATOM 1420 C CA . HIS B 1 7 ? 0.877 14.281 24.719 1 57.06 7 HIS B CA 1
ATOM 1421 C C . HIS B 1 7 ? 1.69 13.102 24.203 1 57.06 7 HIS B C 1
ATOM 1423 O O . HIS B 1 7 ? 2.682 12.703 24.828 1 57.06 7 HIS B O 1
ATOM 1429 N N . VAL B 1 8 ? 1.071 12.156 23.594 1 51.31 8 VAL B N 1
ATOM 1430 C CA . VAL B 1 8 ? 1.826 11.117 22.906 1 51.31 8 VAL B CA 1
ATOM 1431 C C . VAL B 1 8 ? 2.586 11.719 21.719 1 51.31 8 VAL B C 1
ATOM 1433 O O . VAL B 1 8 ? 1.991 12.367 20.859 1 51.31 8 VAL B O 1
ATOM 1436 N N . LEU B 1 9 ? 3.77 11.617 21.641 1 67.25 9 LEU B N 1
ATOM 1437 C CA . LEU B 1 9 ? 4.652 12.172 20.625 1 67.25 9 LEU B CA 1
ATOM 1438 C C . LEU B 1 9 ? 4.609 13.695 20.656 1 67.25 9 LEU B C 1
ATOM 1440 O O . LEU B 1 9 ? 4.844 14.344 19.625 1 67.25 9 LEU B O 1
ATOM 1444 N N . GLY B 1 10 ? 4.043 14.117 21.844 1 71.44 10 GLY B N 1
ATOM 1445 C CA . GLY B 1 10 ? 3.928 15.562 21.984 1 71.44 10 GLY B CA 1
ATOM 1446 C C . GLY B 1 10 ? 2.725 16.141 21.266 1 71.44 10 GLY B C 1
ATOM 1447 O O . GLY B 1 10 ? 2.645 17.359 21.062 1 71.44 10 GLY B O 1
ATOM 1448 N N . LEU B 1 11 ? 1.85 15.172 20.875 1 84.06 11 LEU B N 1
ATOM 1449 C CA . LEU B 1 11 ? 0.687 15.625 20.125 1 84.06 11 LEU B CA 1
ATOM 1450 C C . LEU B 1 11 ? -0.576 15.562 20.969 1 84.06 11 LEU B C 1
ATOM 1452 O O . LEU B 1 11 ? -0.75 14.625 21.75 1 84.06 11 LEU B O 1
ATOM 1456 N N . ALA B 1 12 ? -1.429 16.516 20.75 1 88.88 12 ALA B N 1
ATOM 1457 C CA . ALA B 1 12 ? -2.781 16.484 21.297 1 88.88 12 ALA B CA 1
ATOM 1458 C C . ALA B 1 12 ? -3.596 15.352 20.672 1 88.88 12 ALA B C 1
ATOM 1460 O O . ALA B 1 12 ? -3.26 14.867 19.578 1 88.88 12 ALA B O 1
ATOM 1461 N N . PRO B 1 13 ? -4.652 14.93 21.297 1 93.44 13 PRO B N 1
ATOM 1462 C CA . PRO B 1 13 ? -5.449 13.805 20.812 1 93.44 13 PRO B CA 1
ATOM 1463 C C . PRO B 1 13 ? -5.965 14.023 19.391 1 93.44 13 PRO B C 1
ATOM 1465 O O . PRO B 1 13 ? -5.969 13.094 18.578 1 93.44 13 PRO B O 1
ATOM 1468 N N . TYR B 1 14 ? -6.359 15.172 19.062 1 94.44 14 TYR B N 1
ATOM 1469 C CA . TYR B 1 14 ? -6.883 15.477 17.734 1 94.44 14 TYR B CA 1
ATOM 1470 C C . TYR B 1 14 ? -5.816 15.273 16.656 1 94.44 14 TYR B C 1
ATOM 1472 O O . TYR B 1 14 ? -6.066 14.633 15.641 1 94.44 14 TYR B O 1
ATOM 1480 N N . ARG B 1 15 ? -4.621 15.742 16.938 1 94.31 15 ARG B N 1
ATOM 1481 C CA . ARG B 1 15 ? -3.521 15.617 15.977 1 94.31 15 ARG B CA 1
ATOM 1482 C C . ARG B 1 15 ? -3.035 14.18 15.883 1 94.31 15 ARG B C 1
ATOM 1484 O O . ARG B 1 15 ? -2.662 13.711 14.805 1 94.31 15 ARG B O 1
ATOM 1491 N N . LEU B 1 16 ? -3.086 13.578 17 1 96.06 16 LEU B N 1
ATOM 1492 C CA . LEU B 1 16 ? -2.717 12.164 17 1 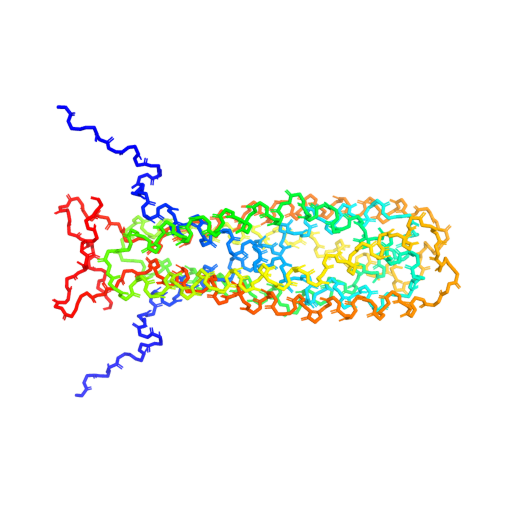96.06 16 LEU B CA 1
ATOM 1493 C C . LEU B 1 16 ? -3.691 11.344 16.156 1 96.06 16 LEU B C 1
ATOM 1495 O O . LEU B 1 16 ? -3.279 10.453 15.422 1 96.06 16 LEU B O 1
ATOM 1499 N N . ALA B 1 17 ? -4.938 11.672 16.312 1 97.62 17 ALA B N 1
ATOM 1500 C CA . ALA B 1 17 ? -5.957 10.977 15.523 1 97.62 17 ALA B CA 1
ATOM 1501 C C . ALA B 1 17 ? -5.777 11.25 14.031 1 97.62 17 ALA B C 1
ATOM 1503 O O . ALA B 1 17 ? -5.973 10.359 13.203 1 97.62 17 ALA B O 1
ATOM 1504 N N . GLN B 1 18 ? -5.402 12.469 13.664 1 97.62 18 GLN B N 1
ATOM 1505 C CA . GLN B 1 18 ? -5.145 12.797 12.266 1 97.62 18 GLN B CA 1
ATOM 1506 C C . GLN B 1 18 ? -3.979 11.984 11.711 1 97.62 18 GLN B C 1
ATOM 1508 O O . GLN B 1 18 ? -4.062 11.438 10.609 1 97.62 18 GLN B O 1
ATOM 1513 N N . LEU B 1 19 ? -2.969 11.969 12.492 1 97.81 19 LEU B N 1
ATOM 1514 C CA . LEU B 1 19 ? -1.796 11.211 12.062 1 97.81 19 LEU B CA 1
ATOM 1515 C C . LEU B 1 19 ? -2.125 9.734 11.93 1 97.81 19 LEU B C 1
ATOM 1517 O O . LEU B 1 19 ? -1.783 9.109 10.922 1 97.81 19 LEU B O 1
ATOM 1521 N N . PHE B 1 20 ? -2.805 9.219 12.906 1 98.38 20 PHE B N 1
ATOM 1522 C CA . PHE B 1 20 ? -3.172 7.805 12.914 1 98.38 20 PHE B CA 1
ATOM 1523 C C . PHE B 1 20 ? -4.043 7.469 11.703 1 98.38 20 PHE B C 1
ATOM 1525 O O . PHE B 1 20 ? -3.818 6.465 11.031 1 98.38 20 PHE B O 1
ATOM 1532 N N . SER B 1 21 ? -5.051 8.258 11.453 1 98.75 21 SER B N 1
ATOM 1533 C CA . SER B 1 21 ? -5.938 8.031 10.32 1 98.75 21 SER B CA 1
ATOM 1534 C C . SER B 1 21 ? -5.172 8.102 9 1 98.75 21 SER B C 1
ATOM 1536 O O . SER B 1 21 ? -5.379 7.266 8.117 1 98.75 21 SER B O 1
ATOM 1538 N N . THR B 1 22 ? -4.293 9.078 8.906 1 98.81 22 THR B N 1
ATOM 1539 C CA . THR B 1 22 ? -3.51 9.242 7.691 1 98.81 22 THR B CA 1
ATOM 1540 C C . THR B 1 22 ? -2.635 8.016 7.441 1 98.81 22 THR B C 1
ATOM 1542 O O . THR B 1 22 ? -2.605 7.484 6.332 1 98.81 22 THR B O 1
ATOM 1545 N N . LEU B 1 23 ? -2.006 7.504 8.492 1 98.69 23 LEU B N 1
ATOM 1546 C CA . LEU B 1 23 ? -1.124 6.348 8.352 1 98.69 23 LEU B CA 1
ATOM 1547 C C . LEU B 1 23 ? -1.919 5.094 8.016 1 98.69 23 LEU B C 1
ATOM 1549 O O . LEU B 1 23 ? -1.511 4.309 7.156 1 98.69 23 LEU B O 1
ATOM 1553 N N . SER B 1 24 ? -3.047 4.93 8.656 1 98.81 24 SER B N 1
ATOM 1554 C CA . SER B 1 24 ? -3.891 3.768 8.406 1 98.81 24 SER B CA 1
ATOM 1555 C C . SER B 1 24 ? -4.418 3.768 6.973 1 98.81 24 SER B C 1
ATOM 1557 O O . SER B 1 24 ? -4.371 2.744 6.289 1 98.81 24 SER B O 1
ATOM 1559 N N . LEU B 1 25 ? -4.855 4.914 6.551 1 98.94 25 LEU B N 1
ATOM 1560 C CA . LEU B 1 25 ? -5.441 5.023 5.219 1 98.94 25 LEU B CA 1
ATOM 1561 C C . LEU B 1 25 ? -4.367 4.93 4.141 1 98.94 25 LEU B C 1
ATOM 1563 O O . LEU B 1 25 ? -4.613 4.391 3.059 1 98.94 25 LEU B O 1
ATOM 1567 N N . GLY B 1 26 ? -3.191 5.477 4.402 1 98.81 26 GLY B N 1
ATOM 1568 C CA . GLY B 1 26 ? -2.084 5.293 3.477 1 98.81 26 GLY B CA 1
ATOM 1569 C C . GLY B 1 26 ? -1.689 3.842 3.295 1 98.81 26 GLY B C 1
ATOM 1570 O O . GLY B 1 26 ? -1.435 3.396 2.174 1 98.81 26 GLY B O 1
ATOM 1571 N N . PHE B 1 27 ? -1.609 3.158 4.414 1 98.5 27 PHE B N 1
ATOM 1572 C CA . PHE B 1 27 ? -1.306 1.731 4.391 1 98.5 27 PHE B CA 1
ATOM 1573 C C . PHE B 1 27 ? -2.299 0.983 3.508 1 98.5 27 PHE B C 1
ATOM 1575 O O . PHE B 1 27 ? -1.9 0.227 2.619 1 98.5 27 PHE B O 1
ATOM 1582 N N . PHE B 1 28 ? -3.58 1.221 3.787 1 98.81 28 PHE B N 1
ATOM 1583 C CA . PHE B 1 28 ? -4.609 0.497 3.047 1 98.81 28 PHE B CA 1
ATOM 1584 C C . PHE B 1 28 ? -4.598 0.896 1.576 1 98.81 28 PHE B C 1
ATOM 1586 O O . PHE B 1 28 ? -4.637 0.037 0.694 1 98.81 28 PHE B O 1
ATOM 1593 N N . PHE B 1 29 ? -4.625 2.188 1.305 1 98.88 29 PHE B N 1
ATOM 1594 C CA . PHE B 1 29 ? -4.633 2.688 -0.065 1 98.88 29 PHE B CA 1
ATOM 1595 C C . PHE B 1 29 ? -3.467 2.109 -0.86 1 98.88 29 PHE B C 1
ATOM 1597 O O . PHE B 1 29 ? -3.648 1.632 -1.981 1 98.88 29 PHE B O 1
ATOM 1604 N N . GLY B 1 30 ? -2.248 2.166 -0.304 1 98.56 30 GLY B N 1
ATOM 1605 C CA . GLY B 1 30 ? -1.079 1.638 -0.99 1 98.56 30 GLY B CA 1
ATOM 1606 C C . GLY B 1 30 ? -1.186 0.155 -1.293 1 98.56 30 GLY B C 1
ATOM 1607 O O . GLY B 1 30 ? -0.842 -0.286 -2.391 1 98.56 30 GLY B O 1
ATOM 1608 N N . GLY B 1 31 ? -1.62 -0.596 -0.314 1 98.19 31 GLY B N 1
ATOM 1609 C CA . GLY B 1 31 ? -1.814 -2.021 -0.522 1 98.19 31 GLY B CA 1
ATOM 1610 C C . GLY B 1 31 ? -2.855 -2.334 -1.579 1 98.19 31 GLY B C 1
ATOM 1611 O O . GLY B 1 31 ? -2.643 -3.197 -2.432 1 98.19 31 GLY B O 1
ATOM 1612 N N . ALA B 1 32 ? -4 -1.629 -1.497 1 98.38 32 ALA B N 1
ATOM 1613 C CA . ALA B 1 32 ? -5.07 -1.841 -2.471 1 98.38 32 ALA B CA 1
ATOM 1614 C C . ALA B 1 32 ? -4.617 -1.452 -3.875 1 98.38 32 ALA B C 1
ATOM 1616 O O . ALA B 1 32 ? -4.922 -2.146 -4.848 1 98.38 32 ALA B O 1
ATOM 1617 N N . ALA B 1 33 ? -3.936 -0.39 -3.982 1 98.5 33 ALA B N 1
ATOM 1618 C CA . ALA B 1 33 ? -3.434 0.062 -5.277 1 98.5 33 ALA B CA 1
ATOM 1619 C C . ALA B 1 33 ? -2.422 -0.927 -5.848 1 98.5 33 ALA B C 1
ATOM 1621 O O . ALA B 1 33 ? -2.475 -1.264 -7.035 1 98.5 33 ALA B O 1
ATOM 1622 N N . TYR B 1 34 ? -1.515 -1.337 -4.98 1 97.81 34 TYR B N 1
ATOM 1623 C CA . TYR B 1 34 ? -0.527 -2.318 -5.414 1 97.81 34 TYR B CA 1
ATOM 1624 C C . TYR B 1 34 ? -1.204 -3.592 -5.91 1 97.81 34 TYR B C 1
ATOM 1626 O O . TYR B 1 34 ? -0.806 -4.156 -6.93 1 97.81 34 TYR B O 1
ATOM 1634 N N . SER B 1 35 ? -2.168 -4.035 -5.172 1 97.62 35 SER B N 1
ATOM 1635 C CA . SER B 1 35 ? -2.916 -5.219 -5.582 1 97.62 35 SER B CA 1
ATOM 1636 C C . SER B 1 35 ? -3.559 -5.02 -6.949 1 97.62 35 SER B C 1
ATOM 1638 O O . SER B 1 35 ? -3.498 -5.902 -7.805 1 97.62 35 SER B O 1
ATOM 1640 N N . SER B 1 36 ? -4.141 -3.906 -7.188 1 98.06 36 SER B N 1
ATOM 1641 C CA . SER B 1 36 ? -4.855 -3.635 -8.43 1 98.06 36 SER B CA 1
ATOM 1642 C C . SER B 1 36 ? -3.891 -3.406 -9.586 1 98.06 36 SER B C 1
ATOM 1644 O O . SER B 1 36 ? -4.191 -3.754 -10.734 1 98.06 36 SER B O 1
ATOM 1646 N N . ILE B 1 37 ? -2.77 -2.863 -9.305 1 97.31 37 ILE B N 1
ATOM 1647 C CA . ILE B 1 37 ? -1.824 -2.49 -10.352 1 97.31 37 ILE B CA 1
ATOM 1648 C C . ILE B 1 37 ? -0.989 -3.705 -10.75 1 97.31 37 ILE B C 1
ATOM 1650 O O . ILE B 1 37 ? -0.685 -3.898 -11.93 1 97.31 37 ILE B O 1
ATOM 1654 N N . SER B 1 38 ? -0.699 -4.488 -9.789 1 97.56 38 SER B N 1
ATOM 1655 C CA . SER B 1 38 ? 0.348 -5.469 -10.055 1 97.56 38 SER B CA 1
ATOM 1656 C C . SER B 1 38 ? -0.145 -6.887 -9.789 1 97.56 38 SER B C 1
ATOM 1658 O O . SER B 1 38 ? -0.063 -7.75 -10.664 1 97.56 38 SER B O 1
ATOM 1660 N N . ILE B 1 39 ? -0.763 -7.16 -8.641 1 97.5 39 ILE B N 1
ATOM 1661 C CA . ILE B 1 39 ? -1.017 -8.523 -8.188 1 97.5 39 ILE B CA 1
ATOM 1662 C C . ILE B 1 39 ? -2.141 -9.141 -9.016 1 97.5 39 ILE B C 1
ATOM 1664 O O . ILE B 1 39 ? -1.955 -10.188 -9.633 1 97.5 39 ILE B O 1
ATOM 1668 N N . MET B 1 40 ? -3.268 -8.492 -9.07 1 97.56 40 MET B N 1
ATOM 1669 C CA . MET B 1 40 ? -4.449 -9.109 -9.664 1 97.56 40 MET B CA 1
ATOM 1670 C C . MET B 1 40 ? -4.266 -9.32 -11.164 1 97.56 40 MET B C 1
ATOM 1672 O O . MET B 1 40 ? -4.512 -10.406 -11.68 1 97.56 40 MET B O 1
ATOM 1676 N N . PRO B 1 41 ? -3.791 -8.352 -11.836 1 97.38 41 PRO B N 1
ATOM 1677 C CA . PRO B 1 41 ? -3.584 -8.625 -13.258 1 97.38 41 PRO B CA 1
ATOM 1678 C C . PRO B 1 41 ? -2.516 -9.688 -13.508 1 97.38 41 PRO B C 1
ATOM 1680 O O . PRO B 1 41 ? -2.607 -10.445 -14.477 1 97.38 41 PRO B O 1
ATOM 1683 N N . SER B 1 42 ? -1.47 -9.789 -12.703 1 96.94 42 SER B N 1
ATOM 1684 C CA . SER B 1 42 ? -0.431 -10.797 -12.859 1 96.94 42 SER B CA 1
ATOM 1685 C C . SER B 1 42 ? -0.986 -12.203 -12.633 1 96.94 42 SER B C 1
ATOM 1687 O O . SER B 1 42 ? -0.569 -13.156 -13.289 1 96.94 42 SER B O 1
ATOM 1689 N N . LEU B 1 43 ? -1.885 -12.281 -11.695 1 96.19 43 LEU B N 1
ATOM 1690 C CA . LEU B 1 43 ? -2.531 -13.562 -11.445 1 96.19 43 LEU B CA 1
ATOM 1691 C C . LEU B 1 43 ? -3.387 -13.984 -12.633 1 96.19 43 LEU B C 1
ATOM 1693 O O . LEU B 1 43 ? -3.381 -15.148 -13.023 1 96.19 43 LEU B O 1
ATOM 1697 N N . VAL B 1 44 ? -4.074 -13.094 -13.188 1 96.88 44 VAL B N 1
ATOM 1698 C CA . VAL B 1 44 ? -4.91 -13.359 -14.352 1 96.88 44 VAL B CA 1
ATOM 1699 C C . VAL B 1 44 ? -4.039 -13.805 -15.523 1 96.88 44 VAL B C 1
ATOM 1701 O O . VAL B 1 44 ? -4.375 -14.758 -16.234 1 96.88 44 VAL B O 1
ATOM 1704 N N . ASP B 1 45 ? -2.912 -13.211 -15.68 1 95.25 45 ASP B N 1
ATOM 1705 C CA . ASP B 1 45 ? -2.047 -13.469 -16.828 1 95.25 45 ASP B CA 1
ATOM 1706 C C . ASP B 1 45 ? -1.245 -14.75 -16.625 1 95.25 45 ASP B C 1
ATOM 1708 O O . ASP B 1 45 ? -0.703 -15.305 -17.594 1 95.25 45 ASP B O 1
ATOM 1712 N N . ALA B 1 46 ? -1.103 -15.18 -15.383 1 93.44 46 ALA B N 1
ATOM 1713 C CA . ALA B 1 46 ? -0.289 -16.359 -15.117 1 93.44 46 ALA B CA 1
ATOM 1714 C C . ALA B 1 46 ? -0.9 -17.609 -15.75 1 93.44 46 ALA B C 1
ATOM 1716 O O . ALA B 1 46 ? -2.105 -17.844 -15.641 1 93.44 46 ALA B O 1
ATOM 1717 N N . PRO B 1 47 ? -0.082 -18.375 -16.484 1 91.5 47 PRO B N 1
ATOM 1718 C CA . PRO B 1 47 ? -0.586 -19.609 -17.094 1 91.5 47 PRO B CA 1
ATOM 1719 C C . PRO B 1 47 ? -0.732 -20.75 -16.094 1 91.5 47 PRO B C 1
ATOM 1721 O O . PRO B 1 47 ? -0.047 -21.781 -16.219 1 91.5 47 PRO B O 1
ATOM 1724 N N . LEU B 1 48 ? -1.618 -20.578 -15.188 1 94.75 48 LEU B N 1
ATOM 1725 C CA . LEU B 1 48 ? -1.871 -21.516 -14.102 1 94.75 48 LEU B CA 1
ATOM 1726 C C . LEU B 1 48 ? -3.318 -22 -14.133 1 94.75 48 LEU B C 1
ATOM 1728 O O . LEU B 1 48 ? -4.191 -21.328 -14.672 1 94.75 48 LEU B O 1
ATOM 1732 N N . SER B 1 49 ? -3.502 -23.125 -13.594 1 95.88 49 SER B N 1
ATOM 1733 C CA . SER B 1 49 ? -4.848 -23.672 -13.445 1 95.88 49 SER B CA 1
ATOM 1734 C C . SER B 1 49 ? -5.66 -22.875 -12.43 1 95.88 49 SER B C 1
ATOM 1736 O O . SER B 1 49 ? -5.102 -22.078 -11.664 1 95.88 49 SER B O 1
ATOM 1738 N N . THR B 1 50 ? -6.941 -23.047 -12.469 1 97.94 50 THR B N 1
ATOM 1739 C CA . THR B 1 50 ? -7.836 -22.422 -11.5 1 97.94 50 THR B CA 1
ATOM 1740 C C . THR B 1 50 ? -7.43 -22.766 -10.07 1 97.94 50 THR B C 1
ATOM 1742 O O . THR B 1 50 ? -7.328 -21.891 -9.219 1 97.94 50 THR B O 1
ATOM 1745 N N . HIS B 1 51 ? -7.18 -24.031 -9.844 1 96.69 51 HIS B N 1
ATOM 1746 C CA . HIS B 1 51 ? -6.824 -24.453 -8.5 1 96.69 51 HIS B CA 1
ATOM 1747 C C . HIS B 1 51 ? -5.562 -23.75 -8.008 1 96.69 51 HIS B C 1
ATOM 1749 O O . HIS B 1 51 ? -5.508 -23.297 -6.863 1 96.69 51 HIS B O 1
ATOM 1755 N N . ALA B 1 52 ? -4.566 -23.688 -8.844 1 94.75 52 ALA B N 1
ATOM 1756 C CA . ALA B 1 52 ? -3.295 -23.078 -8.469 1 94.75 52 ALA B CA 1
ATOM 1757 C C . ALA B 1 52 ? -3.471 -21.594 -8.164 1 94.75 52 ALA B C 1
ATOM 1759 O O . ALA B 1 52 ? -2.971 -21.109 -7.148 1 94.75 52 ALA B O 1
ATOM 1760 N N . LYS B 1 53 ? -4.164 -20.891 -9.039 1 96.75 53 LYS B N 1
ATOM 1761 C CA . LYS B 1 53 ? -4.402 -19.469 -8.836 1 96.75 53 LYS B CA 1
ATOM 1762 C C . LYS B 1 53 ? -5.164 -19.219 -7.539 1 96.75 53 LYS B C 1
ATOM 1764 O O . LYS B 1 53 ? -4.781 -18.359 -6.746 1 96.75 53 LYS B O 1
ATOM 1769 N N . LEU B 1 54 ? -6.148 -20 -7.344 1 97.19 54 LEU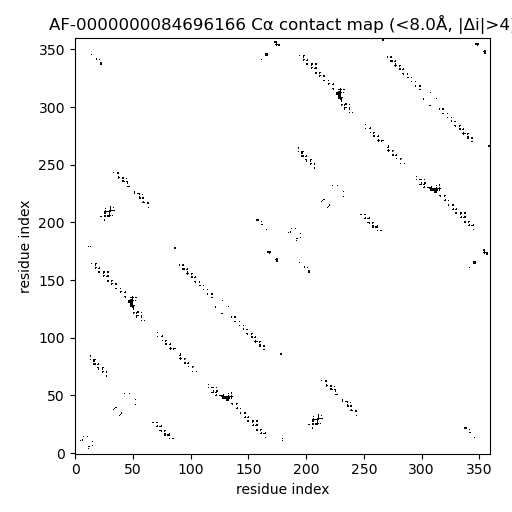 B N 1
ATOM 1770 C CA . LEU B 1 54 ? -7.027 -19.734 -6.207 1 97.19 54 LEU B CA 1
ATOM 1771 C C . LEU B 1 54 ? -6.391 -20.219 -4.91 1 97.19 54 LEU B C 1
ATOM 1773 O O . LEU B 1 54 ? -6.707 -19.719 -3.832 1 97.19 54 LEU B O 1
ATOM 1777 N N . SER B 1 55 ? -5.535 -21.172 -4.977 1 94.88 55 SER B N 1
ATOM 1778 C CA . SER B 1 55 ? -4.789 -21.562 -3.787 1 94.88 55 SER B CA 1
ATOM 1779 C C . SER B 1 55 ? -3.881 -20.438 -3.309 1 94.88 55 SER B C 1
ATOM 1781 O O . SER B 1 55 ? -3.791 -20.172 -2.107 1 94.88 55 SER B O 1
ATOM 1783 N N . PHE B 1 56 ? -3.184 -19.844 -4.281 1 94.62 56 PHE B N 1
ATOM 1784 C CA . PHE B 1 56 ? -2.408 -18.656 -3.953 1 94.62 56 PHE B CA 1
ATOM 1785 C C . PHE B 1 56 ? -3.305 -17.562 -3.387 1 94.62 56 PHE B C 1
ATOM 1787 O O . PHE B 1 56 ? -2.994 -16.969 -2.352 1 94.62 56 PHE B O 1
ATOM 1794 N N . PHE B 1 57 ? -4.348 -17.328 -4.082 1 95 57 PHE B N 1
ATOM 1795 C CA . PHE B 1 57 ? -5.281 -16.266 -3.709 1 95 57 PHE B CA 1
ATOM 1796 C C . PHE B 1 57 ? -5.801 -16.484 -2.293 1 95 57 PHE B C 1
ATOM 1798 O O . PHE B 1 57 ? -5.902 -15.531 -1.513 1 95 57 PHE B O 1
ATOM 1805 N N . LYS B 1 58 ? -6.18 -17.641 -1.994 1 95.69 58 LYS B N 1
ATOM 1806 C CA . LYS B 1 58 ? -6.676 -18 -0.668 1 95.69 58 LYS B CA 1
ATOM 1807 C C . LYS B 1 58 ? -5.691 -17.578 0.419 1 95.69 58 LYS B C 1
ATOM 1809 O O . LYS B 1 58 ? -6.062 -16.906 1.381 1 95.69 58 LYS B O 1
ATOM 1814 N N . ASN B 1 59 ? -4.484 -17.984 0.262 1 95.44 59 ASN B N 1
ATOM 1815 C CA . ASN B 1 59 ? -3.479 -17.641 1.263 1 95.44 59 ASN B CA 1
ATOM 1816 C C . ASN B 1 59 ? -3.277 -16.125 1.365 1 95.44 59 ASN B C 1
ATOM 1818 O O . ASN B 1 59 ? -3.111 -15.594 2.463 1 95.44 59 ASN B O 1
ATOM 1822 N N . MET B 1 60 ? -3.303 -15.508 0.231 1 95.94 60 MET B N 1
ATOM 1823 C CA . MET B 1 60 ? -3.125 -14.062 0.184 1 95.94 60 MET B CA 1
ATOM 1824 C C . MET B 1 60 ? -4.219 -13.352 0.978 1 95.94 60 MET B C 1
ATOM 1826 O O . MET B 1 60 ? -3.93 -12.484 1.8 1 95.94 60 MET B O 1
ATOM 1830 N N . ILE B 1 61 ? -5.422 -13.742 0.737 1 94.81 61 ILE B N 1
ATOM 1831 C CA . ILE B 1 61 ? -6.527 -13.023 1.354 1 94.81 61 ILE B CA 1
ATOM 1832 C C . ILE B 1 61 ? -6.602 -13.359 2.84 1 94.81 61 ILE B C 1
ATOM 1834 O O . ILE B 1 61 ? -6.957 -12.516 3.66 1 94.81 61 ILE B O 1
ATOM 1838 N N . LEU B 1 62 ? -6.305 -14.586 3.25 1 95.31 62 LEU B N 1
ATOM 1839 C CA . LEU B 1 62 ? -6.316 -14.961 4.66 1 95.31 62 LEU B CA 1
ATOM 1840 C C . LEU B 1 62 ? -5.27 -14.172 5.441 1 95.31 62 LEU B C 1
ATOM 1842 O O . LEU B 1 62 ? -5.535 -13.719 6.559 1 95.31 62 LEU B O 1
ATOM 1846 N N . ARG B 1 63 ? -4.172 -13.945 4.895 1 96.19 63 ARG B N 1
ATOM 1847 C CA . ARG B 1 63 ? -3.119 -13.156 5.531 1 96.19 63 ARG B CA 1
ATOM 1848 C C . ARG B 1 63 ? -3.502 -11.688 5.609 1 96.19 63 ARG B C 1
ATOM 1850 O O . ARG B 1 63 ? -3.32 -11.047 6.645 1 96.19 63 ARG B O 1
ATOM 1857 N N . ALA B 1 64 ? -3.996 -11.195 4.473 1 94.88 64 ALA B N 1
ATOM 1858 C CA . ALA B 1 64 ? -4.422 -9.805 4.441 1 94.88 64 ALA B CA 1
ATOM 1859 C C . ALA B 1 64 ? -5.52 -9.539 5.465 1 94.88 64 ALA B C 1
ATOM 1861 O O . ALA B 1 64 ? -5.566 -8.469 6.07 1 94.88 64 ALA B O 1
ATOM 1862 N N . ASN B 1 65 ? -6.406 -10.461 5.711 1 93.5 65 ASN B N 1
ATOM 1863 C CA . ASN B 1 65 ? -7.559 -10.312 6.59 1 93.5 65 ASN B CA 1
ATOM 1864 C C . ASN B 1 65 ? -7.137 -10.156 8.047 1 93.5 65 ASN B C 1
ATOM 1866 O O . ASN B 1 65 ? -7.918 -9.688 8.875 1 93.5 65 ASN B O 1
ATOM 1870 N N . ARG B 1 66 ? -5.973 -10.492 8.359 1 94.12 66 ARG B N 1
ATOM 1871 C CA . ARG B 1 66 ? -5.469 -10.32 9.711 1 94.12 66 ARG B CA 1
ATOM 1872 C C . ARG B 1 66 ? -5.172 -8.852 10.008 1 94.12 66 ARG B C 1
ATOM 1874 O O . ARG B 1 66 ? -5.168 -8.43 11.164 1 94.12 66 ARG B O 1
ATOM 1881 N N . PHE B 1 67 ? -4.996 -8.055 8.945 1 94.06 67 PHE B N 1
ATOM 1882 C CA . PHE B 1 67 ? -4.527 -6.688 9.156 1 94.06 67 PHE B CA 1
ATOM 1883 C C . PHE B 1 67 ? -5.504 -5.68 8.562 1 94.06 67 PHE B C 1
ATOM 1885 O O . PHE B 1 67 ? -5.742 -4.621 9.148 1 94.06 67 PHE B O 1
ATOM 1892 N N . VAL B 1 68 ? -6.113 -6.008 7.469 1 95 68 VAL B N 1
ATOM 1893 C CA . VAL B 1 68 ? -6.867 -5.027 6.695 1 95 68 VAL B CA 1
ATOM 1894 C C . VAL B 1 68 ? -8.117 -4.605 7.469 1 95 68 VAL B C 1
ATOM 1896 O O . VAL B 1 68 ? -8.336 -3.416 7.703 1 95 68 VAL B O 1
ATOM 1899 N N . PRO B 1 69 ? -8.953 -5.527 8 1 95.25 69 PRO B N 1
ATOM 1900 C CA . PRO B 1 69 ? -10.164 -5.102 8.703 1 95.25 69 PRO B CA 1
ATOM 1901 C C . PRO B 1 69 ? -9.867 -4.301 9.969 1 95.25 69 PRO B C 1
ATOM 1903 O O . PRO B 1 69 ? -10.438 -3.227 10.164 1 95.25 69 PRO B O 1
ATOM 1906 N N . PRO B 1 70 ? -8.977 -4.762 10.789 1 97.12 70 PRO B N 1
ATOM 1907 C CA . PRO B 1 70 ? -8.68 -3.947 11.969 1 97.12 70 PRO B CA 1
ATOM 1908 C C . PRO B 1 70 ? -8.172 -2.553 11.609 1 97.12 70 PRO B C 1
ATOM 1910 O O . PRO B 1 70 ? -8.508 -1.576 12.281 1 97.12 70 PRO B O 1
ATOM 1913 N N . VAL B 1 71 ? -7.383 -2.422 10.617 1 97.88 71 VAL B N 1
ATOM 1914 C CA . VAL B 1 71 ? -6.832 -1.135 10.203 1 97.88 71 VAL B CA 1
ATOM 1915 C C . VAL B 1 71 ? -7.961 -0.216 9.742 1 97.88 71 VAL B C 1
ATOM 1917 O O . VAL B 1 71 ? -8.023 0.951 10.133 1 97.88 71 VAL B O 1
ATOM 1920 N N . LEU B 1 72 ? -8.867 -0.765 8.938 1 98.31 72 LEU B N 1
ATOM 1921 C CA . LEU B 1 72 ? -9.961 0.042 8.414 1 98.31 72 LEU B CA 1
ATOM 1922 C C . LEU B 1 72 ? -10.93 0.425 9.523 1 98.31 72 LEU B C 1
ATOM 1924 O O . LEU B 1 72 ? -11.406 1.563 9.578 1 98.31 72 LEU B O 1
ATOM 1928 N N . LEU B 1 73 ? -11.188 -0.493 10.414 1 98.38 73 LEU B N 1
ATOM 1929 C CA . LEU B 1 73 ? -12.094 -0.201 11.516 1 98.38 73 LEU B CA 1
ATOM 1930 C C . LEU B 1 73 ? -11.492 0.838 12.453 1 98.38 73 LEU B C 1
ATOM 1932 O O . LEU B 1 73 ? -12.203 1.697 12.977 1 98.38 73 LEU B O 1
ATOM 1936 N N . SER B 1 74 ? -10.234 0.739 12.68 1 98.5 74 SER B N 1
ATOM 1937 C CA . SER B 1 74 ? -9.57 1.736 13.516 1 98.5 74 SER B CA 1
ATOM 1938 C C . SER B 1 74 ? -9.594 3.113 12.859 1 98.5 74 SER B C 1
ATOM 1940 O O . SER B 1 74 ? -9.719 4.129 13.539 1 98.5 74 SER B O 1
ATOM 1942 N N . ALA B 1 75 ? -9.484 3.137 11.547 1 98.81 75 ALA B N 1
ATOM 1943 C CA . ALA B 1 75 ? -9.586 4.402 10.828 1 98.81 75 ALA B CA 1
ATOM 1944 C C . ALA B 1 75 ? -10.984 5 10.961 1 98.81 75 ALA B C 1
ATOM 1946 O O . ALA B 1 75 ? -11.133 6.215 11.109 1 98.81 75 ALA B O 1
ATOM 1947 N N . VAL B 1 76 ? -11.984 4.145 10.875 1 98.88 76 VAL B N 1
ATOM 1948 C CA . VAL B 1 76 ? -13.359 4.605 11.047 1 98.88 76 VAL B CA 1
ATOM 1949 C C . VAL B 1 76 ? -13.523 5.238 12.422 1 98.88 76 VAL B C 1
ATOM 1951 O O . VAL B 1 76 ? -14.055 6.344 12.547 1 98.88 76 VAL B O 1
ATOM 1954 N N . ALA B 1 77 ? -13.055 4.582 13.453 1 98.88 77 ALA B N 1
ATOM 1955 C CA . ALA B 1 77 ? -13.164 5.09 14.82 1 98.88 77 ALA B CA 1
ATOM 1956 C C . ALA B 1 77 ? -12.422 6.418 14.969 1 98.88 77 ALA B C 1
ATOM 1958 O O . ALA B 1 77 ? -12.938 7.355 15.586 1 98.88 77 ALA B O 1
ATOM 1959 N N . SER B 1 78 ? -11.273 6.453 14.453 1 98.88 78 SER B N 1
ATOM 1960 C CA . SER B 1 78 ? -10.453 7.656 14.539 1 98.88 78 SER B CA 1
ATOM 1961 C C . SER B 1 78 ? -11.102 8.82 13.805 1 98.88 78 SER B C 1
ATOM 1963 O O . SER B 1 78 ? -11.125 9.945 14.305 1 98.88 78 SER B O 1
ATOM 1965 N N . LEU B 1 79 ? -11.617 8.539 12.625 1 98.94 79 LEU B N 1
ATOM 1966 C CA . LEU B 1 79 ? -12.266 9.586 11.844 1 98.94 79 LEU B CA 1
ATOM 1967 C C . LEU B 1 79 ? -13.547 10.055 12.523 1 98.94 79 LEU B C 1
ATOM 1969 O O . LEU B 1 79 ? -13.883 11.242 12.469 1 98.94 79 LEU B O 1
ATOM 1973 N N . ALA B 1 80 ? -14.258 9.141 13.109 1 98.94 80 ALA B N 1
ATOM 1974 C CA . ALA B 1 80 ? -15.438 9.539 13.875 1 98.94 80 ALA B CA 1
ATOM 1975 C C . ALA B 1 80 ? -15.062 10.492 15.008 1 98.94 80 ALA B C 1
ATOM 1977 O O . ALA B 1 80 ? -15.758 11.477 15.25 1 98.94 80 ALA B O 1
ATOM 1978 N N . TYR B 1 81 ? -14.039 10.156 15.68 1 98.75 81 TYR B N 1
ATOM 1979 C CA . TYR B 1 81 ? -13.531 11.039 16.719 1 98.75 81 TYR B CA 1
ATOM 1980 C C . TYR B 1 81 ? -13.18 12.406 16.156 1 98.75 81 TYR B C 1
ATOM 1982 O O . TYR B 1 81 ? -13.477 13.438 16.766 1 98.75 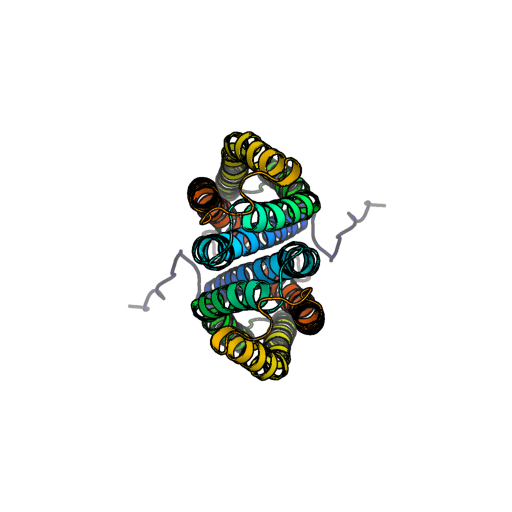81 TYR B O 1
ATOM 1990 N N . LEU B 1 82 ? -12.602 12.453 15 1 98.56 82 LEU B N 1
ATOM 1991 C CA . LEU B 1 82 ? -12.211 13.711 14.367 1 98.56 82 LEU B CA 1
ATOM 1992 C C . LEU B 1 82 ? -13.445 14.531 13.992 1 98.56 82 LEU B C 1
ATOM 1994 O O . LEU B 1 82 ? -13.453 15.758 14.133 1 98.56 82 LEU B O 1
ATOM 1998 N N . VAL B 1 83 ? -14.422 13.852 13.508 1 98.75 83 VAL B N 1
ATOM 1999 C CA . VAL B 1 83 ? -15.664 14.555 13.203 1 98.75 83 VAL B CA 1
ATOM 2000 C C . VAL B 1 83 ? -16.234 15.195 14.469 1 98.75 83 VAL B C 1
ATOM 2002 O O . VAL B 1 83 ? -16.609 16.375 14.461 1 98.75 83 VAL B O 1
ATOM 2005 N N . TYR B 1 84 ? -16.172 14.492 15.484 1 98.12 84 TYR B N 1
ATOM 2006 C CA . TYR B 1 84 ? -16.75 14.938 16.75 1 98.12 84 TYR B CA 1
ATOM 2007 C C . TYR B 1 84 ? -15.93 16.078 17.344 1 98.12 84 TYR B C 1
ATOM 2009 O O . TYR B 1 84 ? -16.484 17.016 17.922 1 98.12 84 TYR B O 1
ATOM 2017 N N . SER B 1 85 ? -14.641 16.094 17.219 1 96.62 85 SER B N 1
ATOM 2018 C CA . SER B 1 85 ? -13.734 16.984 17.922 1 96.62 85 SER B CA 1
ATOM 2019 C C . SER B 1 85 ? -13.242 18.109 17.016 1 96.62 85 SER B C 1
ATOM 2021 O O . SER B 1 85 ? -12.422 18.938 17.438 1 96.62 85 SER B O 1
ATOM 2023 N N . ALA B 1 86 ? -13.742 18.156 15.805 1 94.81 86 ALA B N 1
ATOM 2024 C CA . ALA B 1 86 ? -13.227 19.141 14.859 1 94.81 86 ALA B CA 1
ATOM 2025 C C . ALA B 1 86 ? -13.391 20.562 15.398 1 94.81 86 ALA B C 1
ATOM 2027 O O . ALA B 1 86 ? -14.477 20.938 15.852 1 94.81 86 ALA B O 1
ATOM 2028 N N . PRO B 1 87 ? -12.336 21.297 15.305 1 88.94 87 PRO B N 1
ATOM 2029 C CA . PRO B 1 87 ? -12.398 22.641 15.852 1 88.94 87 PRO B CA 1
ATOM 2030 C C . PRO B 1 87 ? -13.133 23.625 14.938 1 88.94 87 PRO B C 1
ATOM 2032 O O . PRO B 1 87 ? -13.617 24.656 15.391 1 88.94 87 PRO B O 1
ATOM 2035 N N . LEU B 1 88 ? -13.164 23.359 13.625 1 90.56 88 LEU B N 1
ATOM 2036 C CA . LEU B 1 88 ? -13.805 24.219 12.633 1 90.56 88 LEU B CA 1
ATOM 2037 C C . LEU B 1 88 ? -14.844 23.453 11.828 1 90.56 88 LEU B C 1
ATOM 2039 O O . LEU B 1 88 ? -14.68 22.25 11.586 1 90.56 88 LEU B O 1
ATOM 2043 N N . PRO B 1 89 ? -15.828 24.141 11.43 1 93.75 89 PRO B N 1
ATOM 2044 C CA . PRO B 1 89 ? -16.828 23.484 10.586 1 93.75 89 PRO B CA 1
ATOM 2045 C C . PRO B 1 89 ? -16.234 22.938 9.289 1 93.75 89 PRO B C 1
ATOM 2047 O O . PRO B 1 89 ? -16.641 21.875 8.812 1 93.75 89 PRO B O 1
ATOM 2050 N N . SER B 1 90 ? -15.32 23.625 8.695 1 92.75 90 SER B N 1
ATOM 2051 C CA . SER B 1 90 ? -14.703 23.172 7.457 1 92.75 90 SER B CA 1
ATOM 2052 C C . SER B 1 90 ? -13.914 21.891 7.672 1 92.75 90 SER B C 1
ATOM 2054 O O . SER B 1 90 ? -13.938 20.984 6.828 1 92.75 90 SER B O 1
ATOM 2056 N N . ALA B 1 91 ? -13.227 21.828 8.797 1 94.38 91 ALA B N 1
ATOM 2057 C CA . ALA B 1 91 ? -12.508 20.609 9.133 1 94.38 91 ALA B CA 1
ATOM 2058 C C . ALA B 1 91 ? -13.477 19.453 9.359 1 94.38 91 ALA B C 1
ATOM 2060 O O . ALA B 1 91 ? -13.227 18.328 8.93 1 94.38 91 ALA B O 1
ATOM 2061 N N . ARG B 1 92 ? -14.57 19.766 10.07 1 97.12 92 ARG B N 1
ATOM 2062 C CA . ARG B 1 92 ? -15.578 18.734 10.312 1 97.12 92 ARG B CA 1
ATOM 2063 C C . ARG B 1 92 ? -16.109 18.172 9 1 97.12 92 ARG B C 1
ATOM 2065 O O . ARG B 1 92 ? -16.266 16.953 8.852 1 97.12 92 ARG B O 1
ATOM 2072 N N . ARG B 1 93 ? -16.375 19.016 8.086 1 97.81 93 ARG B N 1
ATOM 2073 C CA . ARG B 1 93 ? -16.875 18.578 6.785 1 97.81 93 ARG B CA 1
ATOM 2074 C C . ARG B 1 93 ? -15.852 17.672 6.09 1 97.81 93 ARG B C 1
ATOM 2076 O O . ARG B 1 93 ? -16.219 16.656 5.504 1 97.81 93 ARG B O 1
ATOM 2083 N N . SER B 1 94 ? -14.586 18.141 6.113 1 97.81 94 SER B N 1
ATOM 2084 C CA . SER B 1 94 ? -13.531 17.312 5.523 1 97.81 94 SER B CA 1
ATOM 2085 C C . SER B 1 94 ? -13.5 15.93 6.164 1 97.81 94 SER B C 1
ATOM 2087 O O . SER B 1 94 ? -13.398 14.922 5.465 1 97.81 94 SER B O 1
ATOM 2089 N N . HIS B 1 95 ? -13.602 15.867 7.504 1 98.62 95 HIS B N 1
ATOM 2090 C CA . HIS B 1 95 ? -13.562 14.586 8.203 1 98.62 95 HIS B CA 1
ATOM 2091 C C . HIS B 1 95 ? -14.789 13.742 7.867 1 98.62 95 HIS B C 1
ATOM 2093 O O . HIS B 1 95 ? -14.695 12.516 7.789 1 98.62 95 HIS B O 1
ATOM 2099 N N . ILE B 1 96 ? -15.914 14.344 7.664 1 98.88 96 ILE B N 1
ATOM 2100 C CA . ILE B 1 96 ? -17.125 13.617 7.277 1 98.88 96 ILE B CA 1
ATOM 2101 C C . ILE B 1 96 ? -16.922 13 5.898 1 98.88 96 ILE B C 1
ATOM 2103 O O . ILE B 1 96 ? -17.312 11.852 5.668 1 98.88 96 ILE B O 1
ATOM 2107 N N . VAL B 1 97 ? -16.344 13.742 5 1 98.88 97 VAL B N 1
ATOM 2108 C CA . VAL B 1 97 ? -16.062 13.211 3.668 1 98.88 97 VAL B CA 1
ATOM 2109 C C . VAL B 1 97 ? -15.133 12.008 3.771 1 98.88 97 VAL B C 1
ATOM 2111 O O . VAL B 1 97 ? -15.391 10.969 3.16 1 98.88 97 VAL B O 1
ATOM 2114 N N . ALA B 1 98 ? -14.055 12.148 4.543 1 98.94 98 ALA B N 1
ATOM 2115 C CA . ALA B 1 98 ? -13.102 11.047 4.715 1 98.94 98 ALA B CA 1
ATOM 2116 C C . ALA B 1 98 ? -13.773 9.836 5.359 1 98.94 98 ALA B C 1
ATOM 2118 O O . ALA B 1 98 ? -13.578 8.703 4.922 1 98.94 98 ALA B O 1
ATOM 2119 N N . LEU B 1 99 ? -14.57 10.07 6.395 1 98.94 99 LEU B N 1
ATOM 2120 C CA . LEU B 1 99 ? -15.297 8.992 7.062 1 98.94 99 LEU B CA 1
ATOM 2121 C C . LEU B 1 99 ? -16.25 8.297 6.102 1 98.94 99 LEU B C 1
ATOM 2123 O O . LEU B 1 99 ? -16.312 7.066 6.062 1 98.94 99 LEU B O 1
ATOM 2127 N N . GLY B 1 100 ? -16.969 9.109 5.34 1 98.94 100 GLY B N 1
ATOM 2128 C CA . GLY B 1 100 ? -17.859 8.531 4.34 1 98.94 100 GLY B CA 1
ATOM 2129 C C . GLY B 1 100 ? -17.125 7.668 3.328 1 98.94 100 GLY B C 1
ATOM 2130 O O . GLY B 1 100 ? -17.625 6.605 2.947 1 98.94 100 GLY B O 1
ATOM 2131 N N . ALA B 1 101 ? -15.984 8.125 2.906 1 98.94 101 ALA B N 1
ATOM 2132 C CA . ALA B 1 101 ? -15.188 7.379 1.937 1 98.94 101 ALA B CA 1
ATOM 2133 C C . ALA B 1 101 ? -14.703 6.059 2.529 1 98.94 101 ALA B C 1
ATOM 2135 O O . ALA B 1 101 ? -14.719 5.027 1.856 1 98.94 101 ALA B O 1
ATOM 2136 N N . VAL B 1 102 ? -14.219 6.066 3.777 1 98.81 102 VAL B N 1
ATOM 2137 C CA . VAL B 1 102 ? -13.758 4.832 4.406 1 98.81 102 VAL B CA 1
ATOM 2138 C C . VAL B 1 102 ? -14.938 3.885 4.602 1 98.81 102 VAL B C 1
ATOM 2140 O O . VAL B 1 102 ? -14.805 2.674 4.406 1 98.81 102 VAL B O 1
ATOM 2143 N N . LEU B 1 103 ? -16.109 4.402 4.961 1 98.88 103 LEU B N 1
ATOM 2144 C CA . LEU B 1 103 ? -17.297 3.572 5.066 1 98.88 103 LEU B CA 1
ATOM 2145 C C . LEU B 1 103 ? -17.688 3.014 3.701 1 98.88 103 LEU B C 1
ATOM 2147 O O . LEU B 1 103 ? -18.172 1.883 3.604 1 98.88 103 LEU B O 1
ATOM 2151 N N . GLY B 1 104 ? -17.516 3.842 2.664 1 98.75 104 GLY B N 1
ATOM 2152 C CA . GLY B 1 104 ? -17.703 3.338 1.313 1 98.75 104 GLY B CA 1
ATOM 2153 C C . GLY B 1 104 ? -16.781 2.182 0.971 1 98.75 104 GLY B C 1
ATOM 2154 O O . GLY B 1 104 ? -17.203 1.218 0.326 1 98.75 104 GLY B O 1
ATOM 2155 N N . THR B 1 105 ? -15.516 2.289 1.389 1 98.62 105 THR B N 1
ATOM 2156 C CA . THR B 1 105 ? -14.562 1.194 1.219 1 98.62 105 THR B CA 1
ATOM 2157 C C . THR B 1 105 ? -15.07 -0.071 1.907 1 98.62 105 THR B C 1
ATOM 2159 O O . THR B 1 105 ? -15 -1.162 1.337 1 98.62 105 THR B O 1
ATOM 2162 N N . LEU B 1 106 ? -15.57 0.071 3.08 1 98 106 LEU B N 1
ATOM 2163 C CA . LEU B 1 106 ? -16.109 -1.055 3.838 1 98 106 LEU B CA 1
ATOM 2164 C C . LEU B 1 106 ? -17.359 -1.616 3.166 1 98 106 LEU B C 1
ATOM 2166 O O . LEU B 1 106 ? -17.562 -2.832 3.152 1 98 106 LEU B O 1
ATOM 2170 N N . ALA B 1 107 ? -18.188 -0.758 2.67 1 98.25 107 ALA B N 1
ATOM 2171 C CA . ALA B 1 107 ? -19.391 -1.202 1.983 1 98.25 107 ALA B CA 1
ATOM 2172 C C . ALA B 1 107 ? -19.047 -2.061 0.769 1 98.25 107 ALA B C 1
ATOM 2174 O O . ALA B 1 107 ? -19.734 -3.047 0.485 1 98.25 107 ALA B O 1
ATOM 2175 N N . LEU B 1 108 ? -18.016 -1.715 0.131 1 97.88 108 LEU B N 1
ATOM 2176 C CA . LEU B 1 108 ? -17.594 -2.494 -1.023 1 97.88 108 LEU B CA 1
ATOM 2177 C C . LEU B 1 108 ? -17.031 -3.85 -0.589 1 97.88 108 LEU B C 1
ATOM 2179 O O . LEU B 1 108 ? -16.906 -4.762 -1.408 1 97.88 108 LEU B O 1
ATOM 2183 N N . GLN B 1 109 ? -16.703 -3.969 0.669 1 96 109 GLN B N 1
ATOM 2184 C CA . GLN B 1 109 ? -16.25 -5.25 1.198 1 96 109 GLN B CA 1
ATOM 2185 C C . GLN B 1 109 ? -17.406 -6.238 1.308 1 96 109 GLN B C 1
ATOM 2187 O O . GLN B 1 109 ? -17.203 -7.453 1.227 1 96 109 GLN B O 1
ATOM 2192 N N . VAL B 1 110 ? -18.578 -5.812 1.437 1 96.62 110 VAL B N 1
ATOM 2193 C CA . VAL B 1 110 ? -19.734 -6.664 1.672 1 96.62 110 VAL B CA 1
ATOM 2194 C C . VAL B 1 110 ? -19.922 -7.617 0.496 1 96.62 110 VAL B C 1
ATOM 2196 O O . VAL B 1 110 ? -19.984 -8.836 0.682 1 96.62 110 VAL B O 1
ATOM 2199 N N . PRO B 1 111 ? -19.953 -7.168 -0.752 1 97.44 111 PRO B N 1
ATOM 2200 C CA . PRO B 1 111 ? -20.078 -8.125 -1.854 1 97.44 111 PRO B CA 1
ATOM 2201 C C . PRO B 1 111 ? -18.812 -8.945 -2.08 1 97.44 111 PRO B C 1
ATOM 2203 O O . PRO B 1 111 ? -18.859 -9.992 -2.734 1 97.44 111 PRO B O 1
ATOM 2206 N N . ILE B 1 112 ? -17.672 -8.57 -1.654 1 96.44 112 ILE B N 1
ATOM 2207 C CA . ILE B 1 112 ? -16.406 -9.266 -1.812 1 96.44 112 ILE B CA 1
ATOM 2208 C C . ILE B 1 112 ? -16.375 -10.508 -0.919 1 96.44 112 ILE B C 1
ATOM 2210 O O . ILE B 1 112 ? -15.805 -11.531 -1.285 1 96.44 112 ILE B O 1
ATOM 2214 N N . LEU B 1 113 ? -17.047 -10.453 0.214 1 95.62 113 LEU B N 1
ATOM 2215 C CA . LEU B 1 113 ? -16.984 -11.5 1.222 1 95.62 113 LEU B CA 1
ATOM 2216 C C . LEU B 1 113 ? -17.453 -12.836 0.65 1 95.62 113 LEU B C 1
ATOM 2218 O O . LEU B 1 113 ? -16.734 -13.828 0.704 1 95.62 113 LEU B O 1
ATOM 2222 N N . PRO B 1 114 ? -18.641 -12.922 0.097 1 96.88 114 PRO B N 1
ATOM 2223 C CA . PRO B 1 114 ? -19.062 -14.211 -0.452 1 96.88 114 PRO B CA 1
ATOM 2224 C C . PRO B 1 114 ? -18.234 -14.648 -1.653 1 96.88 114 PRO B C 1
ATOM 2226 O O . PRO B 1 114 ? -18.062 -15.844 -1.892 1 96.88 114 PRO B O 1
ATOM 2229 N N . ARG B 1 115 ? -17.703 -13.742 -2.451 1 96.75 115 ARG B N 1
ATOM 2230 C CA . ARG B 1 115 ? -16.828 -14.078 -3.574 1 96.75 115 ARG B CA 1
ATOM 2231 C C . ARG B 1 115 ? -15.539 -14.719 -3.09 1 96.75 115 ARG B C 1
ATOM 2233 O O . ARG B 1 115 ? -15.094 -15.727 -3.641 1 96.75 115 ARG B O 1
ATOM 2240 N N . ASN B 1 116 ? -14.93 -14.109 -2.08 1 96.31 116 ASN B N 1
ATOM 2241 C CA . ASN B 1 116 ? -13.742 -14.703 -1.477 1 96.31 116 ASN B CA 1
ATOM 2242 C C . ASN B 1 116 ? -14.031 -16.109 -0.938 1 96.31 116 ASN B C 1
ATOM 2244 O O . ASN B 1 116 ? -13.227 -17.016 -1.123 1 96.31 116 ASN B O 1
ATOM 2248 N N . ARG B 1 117 ? -15.117 -16.234 -0.279 1 96.5 117 ARG B N 1
ATOM 2249 C CA . ARG B 1 117 ? -15.477 -17.531 0.286 1 96.5 117 ARG B CA 1
ATOM 2250 C C . ARG B 1 117 ? -15.625 -18.594 -0.809 1 96.5 117 ARG B C 1
ATOM 2252 O O . ARG B 1 117 ? -15.188 -19.734 -0.642 1 96.5 117 ARG B O 1
ATOM 2259 N N . ALA B 1 118 ? -16.266 -18.266 -1.864 1 97 118 ALA B N 1
ATOM 2260 C CA . ALA B 1 118 ? -16.438 -19.188 -2.984 1 97 118 ALA B CA 1
ATOM 2261 C C . ALA B 1 118 ? -15.078 -19.625 -3.539 1 97 118 ALA B C 1
ATOM 2263 O O . ALA B 1 118 ? -14.883 -20.797 -3.855 1 97 118 ALA B O 1
ATOM 2264 N N . MET B 1 119 ? -14.203 -18.719 -3.643 1 97 119 MET B N 1
ATOM 2265 C CA . MET B 1 119 ? -12.875 -19.031 -4.168 1 97 119 MET B CA 1
ATOM 2266 C C . MET B 1 119 ? -12.102 -19.938 -3.217 1 97 119 MET B C 1
ATOM 2268 O O . MET B 1 119 ? -11.414 -20.859 -3.654 1 97 119 MET B O 1
ATOM 2272 N N . VAL B 1 120 ? -12.219 -19.672 -1.961 1 95.94 120 VAL B N 1
ATOM 2273 C CA . VAL B 1 120 ? -11.555 -20.484 -0.948 1 95.94 120 VAL B CA 1
ATOM 2274 C C . VAL B 1 120 ? -12.094 -21.906 -0.991 1 95.94 120 VAL B C 1
ATOM 2276 O O . VAL B 1 120 ? -11.328 -22.875 -0.929 1 95.94 120 VAL B O 1
ATOM 2279 N N . VAL B 1 121 ? -13.375 -22.047 -1.158 1 97 121 VAL B N 1
ATOM 2280 C CA . VAL B 1 121 ? -14.016 -23.359 -1.203 1 97 121 VAL B CA 1
ATOM 2281 C C . VAL B 1 121 ? -13.531 -24.141 -2.43 1 97 121 VAL B C 1
ATOM 2283 O O . VAL B 1 121 ? -13.219 -25.328 -2.34 1 97 121 VAL B O 1
ATOM 2286 N N . ILE B 1 122 ? -13.477 -23.484 -3.541 1 96.88 122 ILE B N 1
ATOM 2287 C CA . ILE B 1 122 ? -12.984 -24.109 -4.762 1 96.88 122 ILE B CA 1
ATOM 2288 C C . ILE B 1 122 ? -11.555 -24.625 -4.547 1 96.88 122 ILE B C 1
ATOM 2290 O O . ILE B 1 122 ? -11.234 -25.75 -4.895 1 96.88 122 ILE B O 1
ATOM 2294 N N . ALA B 1 123 ? -10.719 -23.812 -4.051 1 95.69 123 ALA B N 1
ATOM 2295 C CA . ALA B 1 123 ? -9.336 -24.188 -3.777 1 95.69 123 ALA B CA 1
ATOM 2296 C C . ALA B 1 123 ? -9.258 -25.359 -2.816 1 95.69 123 ALA B C 1
ATOM 2298 O O . ALA B 1 123 ? -8.516 -26.312 -3.051 1 95.69 123 ALA B O 1
ATOM 2299 N N . ASP B 1 124 ? -10.016 -25.344 -1.775 1 96.31 124 ASP B N 1
ATOM 2300 C CA . ASP B 1 124 ? -9.977 -26.375 -0.741 1 96.31 124 ASP B CA 1
ATOM 2301 C C . ASP B 1 124 ? -10.469 -27.719 -1.283 1 96.31 124 ASP B C 1
ATOM 2303 O O . ASP B 1 124 ? -10.008 -28.766 -0.855 1 96.31 124 ASP B O 1
ATOM 2307 N N . ASN B 1 125 ? -11.383 -27.625 -2.262 1 97.12 125 ASN B N 1
ATOM 2308 C CA . ASN B 1 125 ? -11.945 -28.844 -2.84 1 97.12 125 ASN B CA 1
ATOM 2309 C C . ASN B 1 125 ? -11.062 -29.391 -3.953 1 97.12 125 ASN B C 1
ATOM 2311 O O . ASN B 1 125 ? -11.344 -30.453 -4.5 1 97.12 125 ASN B O 1
ATOM 2315 N N . GLY B 1 126 ? -10.086 -28.703 -4.277 1 95.19 126 GLY B N 1
ATOM 2316 C CA . GLY B 1 126 ? -9.172 -29.156 -5.316 1 95.19 126 GLY B CA 1
ATOM 2317 C C . GLY B 1 126 ? -9.781 -29.109 -6.703 1 95.19 126 GLY B C 1
ATOM 2318 O O . GLY B 1 126 ? -9.438 -29.938 -7.559 1 95.19 126 GLY B O 1
ATOM 2319 N N . GLU B 1 127 ? -10.68 -28.203 -6.859 1 96.19 127 GLU B N 1
ATOM 2320 C CA . GLU B 1 127 ? -11.344 -28.094 -8.156 1 96.19 127 GLU B CA 1
ATOM 2321 C C . GLU B 1 127 ? -10.477 -27.328 -9.156 1 96.19 127 GLU B C 1
ATOM 2323 O O . GLU B 1 127 ? -9.719 -26.438 -8.781 1 96.19 127 GLU B O 1
ATOM 2328 N N . GLY B 1 128 ? -10.523 -27.781 -10.43 1 96.19 128 GLY B N 1
ATOM 2329 C CA . GLY B 1 128 ? -9.867 -27.062 -11.508 1 96.19 128 GLY B CA 1
ATOM 2330 C C . GLY B 1 128 ? -8.367 -27.297 -11.555 1 96.19 128 GLY B C 1
ATOM 2331 O O . GLY B 1 128 ? -7.609 -26.406 -11.938 1 96.19 128 GLY B O 1
ATOM 2332 N N . LYS B 1 129 ? -7.836 -28.359 -11.156 1 93.94 129 LYS B N 1
ATOM 2333 C CA . LYS B 1 129 ? -6.41 -28.672 -11.094 1 93.94 129 LYS B CA 1
ATOM 2334 C C . LYS B 1 129 ? -5.805 -28.766 -12.492 1 93.94 129 LYS B C 1
ATOM 2336 O O . LYS B 1 129 ? -4.629 -28.453 -12.688 1 93.94 129 LYS B O 1
ATOM 2341 N N . ASP B 1 130 ? -6.566 -29.172 -13.453 1 93.25 130 ASP B N 1
ATOM 2342 C CA . ASP B 1 130 ? -6.016 -29.438 -14.781 1 93.25 130 ASP B CA 1
ATOM 2343 C C . ASP B 1 130 ? -6.68 -28.547 -15.836 1 93.25 130 ASP B C 1
ATOM 2345 O O . ASP B 1 130 ? -6.566 -28.812 -17.031 1 93.25 130 ASP B O 1
ATOM 2349 N N . ASP B 1 131 ? -7.301 -27.484 -15.367 1 96.31 131 ASP B N 1
ATOM 2350 C CA . ASP B 1 131 ? -7.969 -26.625 -16.344 1 96.31 131 ASP B CA 1
ATOM 2351 C C . ASP B 1 131 ? -7.059 -25.484 -16.781 1 96.31 131 ASP B C 1
ATOM 2353 O O . ASP B 1 131 ? -5.855 -25.5 -16.516 1 96.31 131 ASP B O 1
ATOM 2357 N N . ASP B 1 132 ? -7.555 -24.562 -17.578 1 95.75 132 ASP B N 1
ATOM 2358 C CA . ASP B 1 132 ? -6.734 -23.5 -18.156 1 95.75 132 ASP B CA 1
ATOM 2359 C C . ASP B 1 132 ? -6.812 -22.219 -17.312 1 95.75 132 ASP B C 1
ATOM 2361 O O . ASP B 1 132 ? -6.289 -21.172 -17.703 1 95.75 132 ASP B O 1
ATOM 2365 N N . GLY B 1 133 ? -7.484 -22.266 -16.203 1 97.25 133 GLY B N 1
ATOM 2366 C CA . GLY B 1 133 ? -7.5 -21.172 -15.266 1 97.25 133 GLY B CA 1
ATOM 2367 C C . GLY B 1 133 ? -8.578 -20.141 -15.555 1 97.25 133 GLY B C 1
ATOM 2368 O O . GLY B 1 133 ? -8.656 -19.109 -14.906 1 97.25 133 GLY B O 1
ATOM 2369 N N . ARG B 1 134 ? -9.461 -20.406 -16.531 1 97.69 134 ARG B N 1
ATOM 2370 C CA . ARG B 1 134 ? -10.445 -19.438 -17 1 97.69 134 ARG B CA 1
ATOM 2371 C C . ARG B 1 134 ? -11.406 -19.047 -15.883 1 97.69 134 ARG B C 1
ATOM 2373 O O . ARG B 1 134 ? -11.773 -17.875 -15.758 1 97.69 134 ARG B O 1
ATOM 2380 N N . GLU B 1 135 ? -11.828 -20 -15.117 1 98 135 GLU B N 1
ATOM 2381 C CA . GLU B 1 135 ? -12.734 -19.719 -14.016 1 98 135 GLU B CA 1
ATOM 2382 C C . GLU B 1 135 ? -12.086 -18.797 -12.992 1 98 135 GLU B C 1
ATOM 2384 O O . GLU B 1 135 ? -12.703 -17.828 -12.547 1 98 135 GLU B O 1
ATOM 2389 N N . ALA B 1 136 ? -10.906 -19.078 -12.562 1 98.19 136 ALA B N 1
ATOM 2390 C CA . ALA B 1 136 ? -10.188 -18.219 -11.633 1 98.19 136 ALA B CA 1
ATOM 2391 C C . ALA B 1 136 ? -10.016 -16.812 -12.211 1 98.19 136 ALA B C 1
ATOM 2393 O O . ALA B 1 136 ? -10.164 -15.82 -11.492 1 98.19 136 ALA B O 1
ATOM 2394 N N . ASN B 1 137 ? -9.656 -16.75 -13.492 1 98.38 137 ASN B N 1
ATOM 2395 C CA . ASN B 1 137 ? -9.508 -15.453 -14.141 1 98.38 137 ASN B CA 1
ATOM 2396 C C . ASN B 1 137 ? -10.773 -14.609 -14.016 1 98.38 137 ASN B C 1
ATOM 2398 O O . ASN B 1 137 ? -10.703 -13.422 -13.68 1 98.38 137 ASN B O 1
ATOM 2402 N N . TRP B 1 138 ? -11.82 -15.266 -14.312 1 98.44 138 TRP B N 1
ATOM 2403 C CA . TRP B 1 138 ? -13.102 -14.57 -14.227 1 98.44 138 TRP B CA 1
ATOM 2404 C C . TRP B 1 138 ? -13.359 -14.07 -12.812 1 98.44 138 TRP B C 1
ATOM 2406 O O . TRP B 1 138 ? -13.742 -12.914 -12.609 1 98.44 138 TRP B O 1
ATOM 2416 N N . ARG B 1 139 ? -13.195 -14.82 -11.844 1 98.31 139 ARG B N 1
ATOM 2417 C CA . ARG B 1 139 ? -13.445 -14.477 -10.453 1 98.31 139 ARG B CA 1
ATOM 2418 C C . ARG B 1 139 ? -12.516 -13.359 -9.984 1 98.31 139 ARG B C 1
ATOM 2420 O O . ARG B 1 139 ? -12.945 -12.438 -9.289 1 98.31 139 ARG B O 1
ATOM 2427 N N . ILE B 1 140 ? -11.242 -13.453 -10.32 1 98.19 140 ILE B N 1
ATOM 2428 C CA . ILE B 1 140 ? -10.266 -12.445 -9.93 1 98.19 140 ILE B CA 1
ATOM 2429 C C . ILE B 1 140 ? -10.602 -11.117 -10.594 1 98.19 140 ILE B C 1
ATOM 2431 O O . ILE B 1 140 ? -10.5 -10.055 -9.969 1 98.19 140 ILE B O 1
ATOM 2435 N N . LYS B 1 141 ? -11.008 -11.18 -11.859 1 98.38 141 LYS B N 1
ATOM 2436 C CA . LYS B 1 141 ? -11.398 -9.961 -12.555 1 98.38 141 LYS B CA 1
ATOM 2437 C C . LYS B 1 141 ? -12.602 -9.305 -11.891 1 98.38 141 LYS B C 1
ATOM 2439 O O . LYS B 1 141 ? -12.688 -8.078 -11.82 1 98.38 141 LYS B O 1
ATOM 2444 N N . GLU B 1 142 ? -13.508 -10.062 -11.414 1 98.06 142 GLU B N 1
ATOM 2445 C CA . GLU B 1 142 ? -14.648 -9.516 -10.688 1 98.06 142 GLU B CA 1
ATOM 2446 C C . GLU B 1 142 ? -14.211 -8.82 -9.414 1 98.06 142 GLU B C 1
ATOM 2448 O O . GLU B 1 142 ? -14.648 -7.703 -9.125 1 98.06 142 GLU B O 1
ATOM 2453 N N . LEU B 1 143 ? -13.375 -9.469 -8.695 1 97.88 143 LEU B N 1
ATOM 2454 C CA . LEU B 1 143 ? -12.859 -8.883 -7.457 1 97.88 143 LEU B CA 1
ATOM 2455 C C . LEU B 1 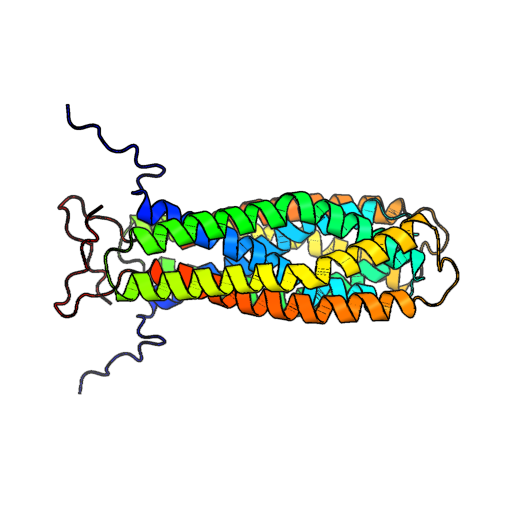143 ? -12.047 -7.629 -7.742 1 97.88 143 LEU B C 1
ATOM 2457 O O . LEU B 1 143 ? -12.047 -6.688 -6.941 1 97.88 143 LEU B O 1
ATOM 2461 N N . TRP B 1 144 ? -11.383 -7.695 -8.852 1 98.06 144 TRP B N 1
ATOM 2462 C CA . TRP B 1 144 ? -10.531 -6.586 -9.273 1 98.06 144 TRP B CA 1
ATOM 2463 C C . TRP B 1 144 ? -11.352 -5.305 -9.422 1 98.06 144 TRP B C 1
ATOM 2465 O O . TRP B 1 144 ? -10.906 -4.227 -9.023 1 98.06 144 TRP B O 1
ATOM 2475 N N . LYS B 1 145 ? -12.547 -5.414 -9.906 1 98.19 145 LYS B N 1
ATOM 2476 C CA . LYS B 1 145 ? -13.43 -4.266 -10.062 1 98.19 145 LYS B CA 1
ATOM 2477 C C . LYS B 1 145 ? -13.781 -3.656 -8.711 1 98.19 145 LYS B C 1
ATOM 2479 O O . LYS B 1 145 ? -13.766 -2.434 -8.547 1 98.19 145 LYS B O 1
ATOM 2484 N N . PHE B 1 146 ? -14.07 -4.473 -7.797 1 98.12 146 PHE B N 1
ATOM 2485 C CA . PHE B 1 146 ? -14.391 -3.992 -6.457 1 98.12 146 PHE B CA 1
ATOM 2486 C C . PHE B 1 146 ? -13.172 -3.355 -5.805 1 98.12 146 PHE B C 1
ATOM 2488 O O . PHE B 1 146 ? -13.289 -2.35 -5.102 1 98.12 146 PHE B O 1
ATOM 2495 N N . ASN B 1 147 ? -12.031 -3.969 -6.012 1 98.19 147 ASN B N 1
ATOM 2496 C CA . ASN B 1 147 ? -10.82 -3.422 -5.41 1 98.19 147 ASN B CA 1
ATOM 2497 C C . ASN B 1 147 ? -10.484 -2.047 -5.98 1 98.19 147 ASN B C 1
ATOM 2499 O O . ASN B 1 147 ? -10 -1.172 -5.262 1 98.19 147 ASN B O 1
ATOM 2503 N N . LEU B 1 148 ? -10.766 -1.85 -7.23 1 98.62 148 LEU B N 1
ATOM 2504 C CA . LEU B 1 148 ? -10.555 -0.535 -7.824 1 98.62 148 LEU B CA 1
ATOM 2505 C C . LEU B 1 148 ? -11.414 0.519 -7.137 1 98.62 148 LEU B C 1
ATOM 2507 O O . LEU B 1 148 ? -10.969 1.645 -6.91 1 98.62 148 LEU B O 1
ATOM 2511 N N . GLY B 1 149 ? -12.641 0.096 -6.832 1 98.69 149 GLY B N 1
ATOM 2512 C CA . GLY B 1 149 ? -13.484 0.985 -6.043 1 98.69 149 GLY B CA 1
ATOM 2513 C C . GLY B 1 149 ? -12.898 1.307 -4.68 1 98.69 149 GLY B C 1
ATOM 2514 O O . GLY B 1 149 ? -12.938 2.457 -4.238 1 98.69 149 GLY B O 1
ATOM 2515 N N . ARG B 1 150 ? -12.312 0.339 -4.074 1 98.5 150 ARG B N 1
ATOM 2516 C CA . ARG B 1 150 ? -11.719 0.53 -2.752 1 98.5 150 ARG B CA 1
ATOM 2517 C C . ARG B 1 150 ? -10.477 1.411 -2.828 1 98.5 150 ARG B C 1
ATOM 2519 O O . ARG B 1 150 ? -10.203 2.184 -1.906 1 98.5 150 ARG B O 1
ATOM 2526 N N . VAL B 1 151 ? -9.742 1.289 -3.926 1 98.75 151 VAL B N 1
ATOM 2527 C CA . VAL B 1 151 ? -8.586 2.15 -4.145 1 98.75 151 VAL B CA 1
ATOM 2528 C C . VAL B 1 151 ? -9.039 3.607 -4.227 1 98.75 151 VAL B C 1
ATOM 2530 O O . VAL B 1 151 ? -8.461 4.48 -3.576 1 98.75 151 VAL B O 1
ATOM 2533 N N . VAL B 1 152 ? -10.078 3.848 -4.977 1 98.88 152 VAL B N 1
ATOM 2534 C CA . VAL B 1 152 ? -10.57 5.211 -5.176 1 98.88 152 VAL B CA 1
ATOM 2535 C C . VAL B 1 152 ? -11.086 5.77 -3.855 1 98.88 152 VAL B C 1
ATOM 2537 O O . VAL B 1 152 ? -10.703 6.867 -3.445 1 98.88 152 VAL B O 1
ATOM 2540 N N . MET B 1 153 ? -11.891 5.016 -3.152 1 98.88 153 MET B N 1
ATOM 2541 C CA . MET B 1 153 ? -12.5 5.488 -1.912 1 98.88 153 MET B CA 1
ATOM 2542 C C . MET B 1 153 ? -11.445 5.703 -0.833 1 98.88 153 MET B C 1
ATOM 2544 O O . MET B 1 153 ? -11.453 6.727 -0.145 1 98.88 153 MET B O 1
ATOM 2548 N N . SER B 1 154 ? -10.578 4.762 -0.736 1 98.81 154 SER B N 1
ATOM 2549 C CA . SER B 1 154 ? -9.539 4.906 0.283 1 98.81 154 SER B CA 1
ATOM 2550 C C . SER B 1 154 ? -8.562 6.016 -0.08 1 98.81 154 SER B C 1
ATOM 2552 O O . SER B 1 154 ? -8.031 6.695 0.801 1 98.81 154 SER B O 1
ATOM 2554 N N . GLY B 1 155 ? -8.359 6.188 -1.39 1 98.88 155 GLY B N 1
ATOM 2555 C CA . GLY B 1 155 ? -7.539 7.305 -1.829 1 98.88 155 GLY B CA 1
ATOM 2556 C C . GLY B 1 155 ? -8.117 8.656 -1.452 1 98.88 155 GLY B C 1
ATOM 2557 O O . GLY B 1 155 ? -7.398 9.539 -0.983 1 98.88 155 GLY B O 1
ATOM 2558 N N . VAL B 1 156 ? -9.383 8.797 -1.645 1 98.88 156 VAL B N 1
ATOM 2559 C CA . VAL B 1 156 ? -10.07 10.023 -1.255 1 98.88 156 VAL B CA 1
ATOM 2560 C C . VAL B 1 156 ? -9.914 10.25 0.247 1 98.88 156 VAL B C 1
ATOM 2562 O O . VAL B 1 156 ? -9.547 11.344 0.682 1 98.88 156 VAL B O 1
ATOM 2565 N N . ALA B 1 157 ? -10.156 9.242 1.03 1 98.94 157 ALA B N 1
ATOM 2566 C CA . ALA B 1 157 ? -10.031 9.367 2.48 1 98.94 157 ALA B CA 1
ATOM 2567 C C . ALA B 1 157 ? -8.609 9.742 2.881 1 98.94 157 ALA B C 1
ATOM 2569 O O . ALA B 1 157 ? -8.406 10.594 3.754 1 98.94 157 ALA B O 1
ATOM 2570 N N . PHE B 1 158 ? -7.695 9.117 2.258 1 98.94 158 PHE B N 1
ATOM 2571 C CA . PHE B 1 158 ? -6.281 9.344 2.529 1 98.94 158 PHE B CA 1
ATOM 2572 C C . PHE B 1 158 ? -5.895 10.781 2.211 1 98.94 158 PHE B C 1
ATOM 2574 O O . PHE B 1 158 ? -5.332 11.484 3.059 1 98.94 158 PHE B O 1
ATOM 2581 N N . VAL B 1 159 ? -6.27 11.258 1.067 1 98.81 159 VAL B N 1
ATOM 2582 C CA . VAL B 1 159 ? -5.914 12.594 0.618 1 98.81 159 VAL B CA 1
ATOM 2583 C C . VAL B 1 159 ? -6.594 13.641 1.503 1 98.81 159 VAL B C 1
ATOM 2585 O O . VAL B 1 159 ? -5.957 14.594 1.95 1 98.81 159 VAL B O 1
ATOM 2588 N N . VAL B 1 160 ? -7.805 13.484 1.793 1 98.56 160 VAL B N 1
ATOM 2589 C CA . VAL B 1 160 ? -8.562 14.445 2.584 1 98.56 160 VAL B CA 1
ATOM 2590 C C . VAL B 1 160 ? -7.992 14.516 3.998 1 98.56 160 VAL B C 1
ATOM 2592 O O . VAL B 1 160 ? -7.832 15.609 4.555 1 98.56 160 VAL B O 1
ATOM 2595 N N . THR B 1 161 ? -7.703 13.359 4.551 1 98.62 161 THR B N 1
ATOM 2596 C CA . THR B 1 161 ? -7.18 13.312 5.91 1 98.62 161 THR B CA 1
ATOM 2597 C C . THR B 1 161 ? -5.789 13.938 5.977 1 98.62 161 THR B C 1
ATOM 2599 O O . THR B 1 161 ? -5.488 14.703 6.895 1 98.62 161 THR B O 1
ATOM 2602 N N . ALA B 1 162 ? -5.004 13.695 5.008 1 98.25 162 ALA B N 1
ATOM 2603 C CA . ALA B 1 162 ? -3.67 14.289 4.961 1 98.25 162 ALA B CA 1
ATOM 2604 C C . ALA B 1 162 ? -3.748 15.797 4.754 1 98.25 162 ALA B C 1
ATOM 2606 O O . ALA B 1 162 ? -3.035 16.562 5.414 1 98.25 162 ALA B O 1
ATOM 2607 N N . TYR B 1 163 ? -4.629 16.156 3.885 1 96.38 163 TYR B N 1
ATOM 2608 C CA . TYR B 1 163 ? -4.824 17.578 3.602 1 96.38 163 TYR B CA 1
ATOM 2609 C C . TYR B 1 163 ? -5.23 18.328 4.859 1 96.38 163 TYR B C 1
ATOM 2611 O O . TYR B 1 163 ? -4.797 19.469 5.078 1 96.38 163 TYR B O 1
ATOM 2619 N N . GLU B 1 164 ? -5.98 17.688 5.613 1 95.38 164 GLU B N 1
ATOM 2620 C CA . GLU B 1 164 ? -6.527 18.359 6.789 1 95.38 164 GLU B CA 1
ATOM 2621 C C . GLU B 1 164 ? -5.473 18.5 7.883 1 95.38 164 GLU B C 1
ATOM 2623 O O . GLU B 1 164 ? -5.695 19.188 8.875 1 95.38 164 GLU B O 1
ATOM 2628 N N . MET B 1 165 ? -4.371 17.922 7.73 1 95.12 165 MET B N 1
ATOM 2629 C CA . MET B 1 165 ? -3.285 18.094 8.688 1 95.12 165 MET B CA 1
ATOM 2630 C C . MET B 1 165 ? -2.516 19.375 8.406 1 95.12 165 MET B C 1
ATOM 2632 O O . MET B 1 165 ? -1.759 19.859 9.258 1 95.12 165 MET B O 1
ATOM 2636 N N . ILE B 1 166 ? -2.686 19.922 7.273 1 91.38 166 ILE B N 1
ATOM 2637 C CA . ILE B 1 166 ? -2.012 21.172 6.895 1 91.38 166 ILE B CA 1
ATOM 2638 C C . ILE B 1 166 ? -2.711 22.359 7.543 1 91.38 166 ILE B C 1
ATOM 2640 O O . ILE B 1 166 ? -3.93 22.516 7.426 1 91.38 166 ILE B O 1
ATOM 2644 N N . PRO B 1 167 ? -1.999 23.172 8.273 1 80.56 167 PRO B N 1
ATOM 2645 C CA . PRO B 1 167 ? -2.623 24.328 8.914 1 80.56 167 PRO B CA 1
ATOM 2646 C C . PRO B 1 167 ? -3.283 25.266 7.914 1 80.56 167 PRO B C 1
ATOM 2648 O O . PRO B 1 167 ? -2.752 25.484 6.82 1 80.56 167 PRO B O 1
ATOM 2651 N N . ARG B 1 168 ? -4.598 25.594 8.172 1 66.44 168 ARG B N 1
ATOM 2652 C CA . ARG B 1 168 ? -5.312 26.562 7.363 1 66.44 168 ARG B CA 1
ATOM 2653 C C . ARG B 1 168 ? -5.082 27.984 7.879 1 66.44 168 ARG B C 1
ATOM 2655 O O . ARG B 1 168 ? -4.875 28.188 9.078 1 66.44 168 ARG B O 1
ATOM 2662 N N . ARG B 1 169 ? -4.637 28.891 7 1 55.47 169 ARG B N 1
ATOM 2663 C CA . ARG B 1 169 ? -4.52 30.297 7.367 1 55.47 169 ARG B CA 1
ATOM 2664 C C . ARG B 1 169 ? -5.883 30.906 7.688 1 55.47 169 ARG B C 1
ATOM 2666 O O . ARG B 1 169 ? -6.875 30.609 7.016 1 55.47 169 ARG B O 1
ATOM 2673 N N . ARG B 1 170 ? -6.188 31.266 8.961 1 49.19 170 ARG B N 1
ATOM 2674 C CA . ARG B 1 170 ? -7.34 32.156 9.148 1 49.19 170 ARG B CA 1
ATOM 2675 C C . ARG B 1 170 ? -7.281 33.344 8.195 1 49.19 170 ARG B C 1
ATOM 2677 O O . ARG B 1 170 ? -6.203 33.719 7.742 1 49.19 170 ARG B O 1
ATOM 2684 N N . ARG B 1 171 ? -8.484 33.781 7.609 1 44.38 171 ARG B N 1
ATOM 2685 C CA . ARG B 1 171 ? -8.648 35 6.824 1 44.38 171 ARG B CA 1
ATOM 2686 C C . ARG B 1 171 ? -7.738 36.094 7.336 1 44.38 171 ARG B C 1
ATOM 2688 O O . ARG B 1 171 ? -7.289 36.938 6.562 1 44.38 171 ARG B O 1
ATOM 2695 N N . ASP B 1 172 ? -7.539 36.25 8.617 1 41.94 172 ASP B N 1
ATOM 2696 C CA . ASP B 1 172 ? -6.777 37.375 9.141 1 41.94 172 ASP B CA 1
ATOM 2697 C C . ASP B 1 172 ? -5.297 37.031 9.266 1 41.94 172 ASP B C 1
ATOM 2699 O O . ASP B 1 172 ? -4.523 37.812 9.852 1 41.94 172 ASP B O 1
ATOM 2703 N N . GLY B 1 173 ? -4.746 36.031 8.531 1 47.97 173 GLY B N 1
ATOM 2704 C CA . GLY B 1 173 ? -3.322 35.75 8.484 1 47.97 173 GLY B CA 1
ATOM 2705 C C . GLY B 1 173 ? -2.84 34.969 9.688 1 47.97 173 GLY B C 1
ATOM 2706 O O . GLY B 1 173 ? -1.643 34.688 9.828 1 47.97 173 GLY B O 1
ATOM 2707 N N . VAL B 1 174 ? -3.682 34.781 10.812 1 44.91 174 VAL B N 1
ATOM 2708 C CA . VAL B 1 174 ? -3.277 34.156 12.07 1 44.91 174 VAL B CA 1
ATOM 2709 C C . VAL B 1 174 ? -3.551 32.656 12.016 1 44.91 174 VAL B C 1
ATOM 2711 O O . VAL B 1 174 ? -4.652 32.25 11.664 1 44.91 174 VAL B O 1
ATOM 2714 N N . PRO B 1 175 ? -2.529 31.969 12.031 1 49.34 175 PRO B N 1
ATOM 2715 C CA . PRO B 1 175 ? -2.777 30.531 12.094 1 49.34 175 PRO B CA 1
ATOM 2716 C C . PRO B 1 175 ? -3.799 30.156 13.164 1 49.34 175 PRO B C 1
ATOM 2718 O O . PRO B 1 175 ? -3.871 30.797 14.211 1 49.34 175 PRO B O 1
ATOM 2721 N N . LEU B 1 176 ? -4.945 29.484 12.812 1 44.38 176 LEU B N 1
ATOM 2722 C CA . LEU B 1 176 ? -5.98 29.094 13.766 1 44.38 176 LEU B CA 1
ATOM 2723 C C . LEU B 1 176 ? -5.398 28.25 14.883 1 44.38 176 LEU B C 1
ATOM 2725 O O . LEU B 1 176 ? -4.695 27.266 14.625 1 44.38 176 LEU B O 1
ATOM 2729 N N . ALA B 1 177 ? -5.203 28.859 16 1 39.97 177 ALA B N 1
ATOM 2730 C CA . ALA B 1 177 ? -4.832 28.141 17.219 1 39.97 177 ALA B CA 1
ATOM 2731 C C . ALA B 1 177 ? -5.812 27.016 17.516 1 39.97 177 ALA B C 1
ATOM 2733 O O . ALA B 1 177 ? -7.023 27.234 17.594 1 39.97 177 ALA B O 1
ATOM 2734 N N . ILE B 1 178 ? -5.711 25.953 16.953 1 38.84 178 ILE B N 1
ATOM 2735 C CA . ILE B 1 178 ? -6.609 24.891 17.406 1 38.84 178 ILE B CA 1
ATOM 2736 C C . ILE B 1 178 ? -6.434 24.672 18.906 1 38.84 178 ILE B C 1
ATOM 2738 O O . ILE B 1 178 ? -5.316 24.453 19.375 1 38.84 178 ILE B O 1
ATOM 2742 N N . ARG B 1 179 ? -7.211 25.328 19.75 1 35.12 179 ARG B N 1
ATOM 2743 C CA . ARG B 1 179 ? -7.262 25.016 21.188 1 35.12 179 ARG B CA 1
ATOM 2744 C C . ARG B 1 179 ? -7.109 23.516 21.422 1 35.12 179 ARG B C 1
ATOM 2746 O O . ARG B 1 179 ? -7.914 22.719 20.938 1 35.12 179 ARG B O 1
ATOM 2753 N N . LEU B 1 180 ? -5.855 23.031 21.641 1 32.66 180 LEU B N 1
ATOM 2754 C CA . LEU B 1 180 ? -5.617 21.703 22.203 1 32.66 180 LEU B CA 1
ATOM 2755 C C . LEU B 1 180 ? -6.383 21.531 23.516 1 32.66 180 LEU B C 1
ATOM 2757 O O . LEU B 1 180 ? -6.484 22.469 24.312 1 32.66 180 LEU B O 1
#